Protein AF-A0A1B6M2Z0-F1 (afdb_monomer_lite)

Sequence (353 aa):
AAVCNAHARSDSVLMELCQDTSYSSNMIIATKSIKILSQVLCYCFREELAGPGLDERLDAVESLFLLLAATCTHTDTMRSILRCIVNLCNVQKTLCPRFVQLIATCLVEDMADWCSALLCEALGAIGGMQQHATQAFLPHLLKKLGQLSSIASGPEDTKVMLCTLVFQCVSAAQWKSINAQSTIEEAVRTTNLWANYRIARSAARYGHLSVCAGIVGQLHEHVSSEHLHFWLLTLEELSVGEACLRGEGGLIARLGAATSHHYKALAAIKAASTPAQSLVFQAEYMRLRCEMLQCLAQLVATCKSFCTAPPPAIAATIVQTTRDDLQKFGNITNRLRKCIKEFQTCGELYWKL

Organism: NCBI:txid36148

Secondary structure (DSSP, 8-state):
-HHHHHT-STTSHHHHHHHHHHT-SSHHHHHHHHHHHHHHHHHHHHTT---TTHHHHHHHHHHHHHHHHHH---HHHHHHHHHHHHHHHHH-GGGHHHHHHHHHHHHHTTTTGGGHHHHHHHHHHHHHH-HHHHHTTHHHHHHHHHHHHTSTT--HHHHHHHHHHHHHHS-TTTHHHHTHHHHHHHHHHTS-HHHHHHHHHHHHHTT-HHHHHHHHHHHHTT-S-HHHHHHHHHHHHHHHHHHHTTSSS-HHHHHHHHHHHHHHHHHHHHHH--SSS--HHHHHHHHHHHHHHHHHHHHHHHHHHHHHSPPPTTHHHHHHHHT-GGGGGTHHHHHHHHHHHHHHHHHHHHHH-

Radius of gyration: 27.55 Å; chains: 1; bounding box: 74×45×78 Å

Structure (mmCIF, N/CA/C/O backbone):
data_AF-A0A1B6M2Z0-F1
#
_entry.id   AF-A0A1B6M2Z0-F1
#
loop_
_atom_site.group_PDB
_atom_site.id
_atom_site.type_symbol
_atom_site.label_atom_id
_atom_site.label_alt_id
_atom_site.label_comp_id
_atom_site.label_asym_id
_atom_site.label_entity_id
_atom_site.label_seq_id
_atom_site.pdbx_PDB_ins_code
_atom_site.Cartn_x
_atom_site.Cartn_y
_atom_site.Cartn_z
_atom_site.occupancy
_atom_site.B_iso_or_equiv
_atom_site.auth_seq_id
_atom_site.auth_comp_id
_atom_site.auth_asym_id
_atom_site.auth_atom_id
_atom_site.pdbx_PDB_model_num
ATOM 1 N N . ALA A 1 1 ? -7.753 -1.860 -32.047 1.00 60.88 1 ALA A N 1
ATOM 2 C CA . ALA A 1 1 ? -8.399 -3.089 -32.545 1.00 60.88 1 ALA A CA 1
ATOM 3 C C . ALA A 1 1 ? -8.195 -3.241 -34.051 1.00 60.88 1 ALA A C 1
ATOM 5 O O . ALA A 1 1 ? -7.349 -4.035 -34.420 1.00 60.88 1 ALA A O 1
ATOM 6 N N . ALA A 1 2 ? -8.829 -2.430 -34.914 1.00 66.12 2 ALA A N 1
ATOM 7 C CA . ALA A 1 2 ? -8.742 -2.586 -36.379 1.00 66.12 2 ALA A CA 1
ATOM 8 C C . ALA A 1 2 ? -7.305 -2.617 -36.951 1.00 66.12 2 ALA A C 1
ATOM 10 O O . ALA A 1 2 ? -6.975 -3.513 -37.720 1.00 66.12 2 ALA A O 1
ATOM 11 N N . VAL A 1 3 ? -6.431 -1.698 -36.520 1.00 70.94 3 VAL A N 1
ATOM 12 C CA . VAL A 1 3 ? -5.019 -1.656 -36.959 1.00 70.94 3 VAL A CA 1
ATOM 13 C C . VAL A 1 3 ? -4.229 -2.874 -36.461 1.00 70.94 3 VAL A C 1
ATOM 15 O O . VAL A 1 3 ? -3.491 -3.482 -37.222 1.00 70.94 3 VAL A O 1
ATOM 18 N N . CYS A 1 4 ? -4.410 -3.283 -35.202 1.00 72.69 4 CYS A N 1
ATOM 19 C CA . CYS A 1 4 ? -3.736 -4.468 -34.659 1.00 72.69 4 CYS A CA 1
ATOM 20 C C . CYS A 1 4 ? -4.219 -5.760 -35.331 1.00 72.69 4 CYS A C 1
ATOM 22 O O . CYS A 1 4 ? -3.413 -6.651 -35.559 1.00 72.69 4 CYS A O 1
ATOM 24 N N . ASN A 1 5 ? -5.504 -5.837 -35.695 1.00 71.56 5 ASN A N 1
ATOM 25 C CA . ASN A 1 5 ? -6.074 -6.974 -36.412 1.00 71.56 5 ASN A CA 1
ATOM 26 C C . ASN A 1 5 ? -5.449 -7.143 -37.804 1.00 71.56 5 ASN A C 1
ATOM 28 O O . ASN A 1 5 ? -5.063 -8.243 -38.183 1.00 71.56 5 ASN A O 1
ATOM 32 N N . ALA A 1 6 ? -5.283 -6.036 -38.536 1.00 70.00 6 ALA A N 1
ATOM 33 C CA . ALA A 1 6 ? -4.661 -6.035 -39.861 1.00 70.00 6 ALA A CA 1
ATOM 34 C C . ALA A 1 6 ? -3.192 -6.497 -39.844 1.00 70.00 6 ALA A C 1
ATOM 36 O O . ALA A 1 6 ? -2.691 -6.991 -40.851 1.00 70.00 6 ALA A O 1
ATOM 37 N N . HIS A 1 7 ? -2.515 -6.364 -38.700 1.00 75.12 7 HIS A N 1
ATOM 38 C CA . HIS A 1 7 ? -1.093 -6.671 -38.536 1.00 75.12 7 HIS A CA 1
ATOM 39 C C . HIS A 1 7 ? -0.827 -7.809 -37.537 1.00 75.12 7 HIS A C 1
ATOM 41 O O . HIS A 1 7 ? 0.305 -7.992 -37.101 1.00 75.12 7 HIS A O 1
ATOM 47 N N . ALA A 1 8 ? -1.847 -8.586 -37.155 1.00 68.06 8 ALA A N 1
ATOM 48 C CA . ALA A 1 8 ? -1.678 -9.708 -36.227 1.00 68.06 8 ALA A CA 1
ATOM 49 C C . ALA A 1 8 ? -0.820 -10.834 -36.839 1.00 68.06 8 ALA A C 1
ATOM 51 O O . ALA A 1 8 ? -0.028 -11.483 -36.143 1.00 68.06 8 ALA A O 1
ATOM 52 N N . ARG A 1 9 ? -0.949 -11.028 -38.158 1.00 67.31 9 ARG A N 1
ATOM 53 C CA . ARG A 1 9 ? -0.215 -12.02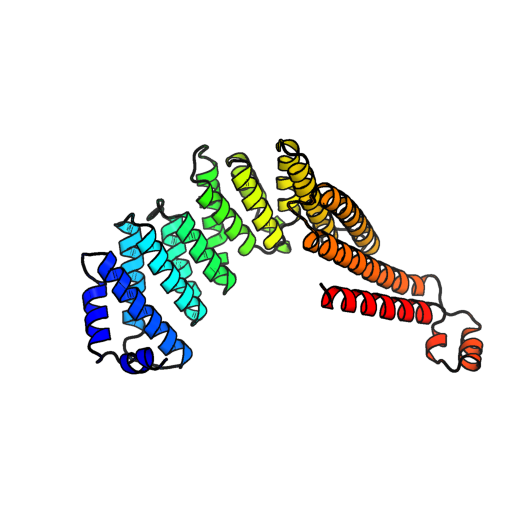8 -38.940 1.00 67.31 9 ARG A CA 1
ATOM 54 C C . ARG A 1 9 ? 1.238 -11.596 -39.184 1.00 67.31 9 ARG A C 1
ATOM 56 O O . ARG A 1 9 ? 1.536 -10.408 -39.294 1.00 67.31 9 ARG A O 1
ATOM 63 N N . SER A 1 10 ? 2.154 -12.563 -39.225 1.00 62.38 10 SER A N 1
ATOM 64 C CA . SER A 1 10 ? 3.597 -12.346 -39.432 1.00 62.38 10 SER A CA 1
ATOM 65 C C . SER A 1 10 ? 3.967 -11.879 -40.840 1.00 62.38 10 SER A C 1
ATOM 67 O O . SER A 1 10 ? 4.995 -11.241 -40.996 1.00 62.38 10 SER A O 1
ATOM 69 N N . ASP A 1 11 ? 3.111 -12.123 -41.831 1.00 67.56 11 ASP A N 1
ATOM 70 C CA . ASP A 1 11 ? 3.275 -11.739 -43.243 1.00 67.56 11 ASP A CA 1
ATOM 71 C C . ASP A 1 11 ? 2.949 -10.260 -43.531 1.00 67.56 11 ASP A C 1
ATOM 73 O O . ASP A 1 11 ? 2.996 -9.803 -44.672 1.00 67.56 11 ASP A O 1
ATOM 77 N N . SER A 1 12 ? 2.602 -9.486 -42.503 1.00 82.06 12 SER A N 1
ATOM 78 C CA . SER A 1 12 ? 2.374 -8.053 -42.639 1.00 82.06 12 SER A CA 1
ATOM 79 C C . SER A 1 12 ? 3.700 -7.298 -42.774 1.00 82.06 12 SER A C 1
ATOM 81 O O . SER A 1 12 ? 4.544 -7.384 -41.885 1.00 82.06 12 SER A O 1
ATOM 83 N N . VAL A 1 13 ? 3.803 -6.418 -43.777 1.00 83.69 13 VAL A N 1
ATOM 84 C CA . VAL A 1 13 ? 4.957 -5.520 -44.015 1.00 83.69 13 VAL A CA 1
ATOM 85 C C . VAL A 1 13 ? 5.380 -4.751 -42.756 1.00 83.69 13 VAL A C 1
ATOM 87 O O . VAL A 1 13 ? 6.564 -4.566 -42.494 1.00 83.69 13 VAL A O 1
ATOM 90 N N . LEU A 1 14 ? 4.417 -4.314 -41.934 1.00 84.56 14 LEU A N 1
ATOM 91 C CA . LEU A 1 14 ? 4.721 -3.634 -40.670 1.00 84.56 14 LEU A CA 1
ATOM 92 C C . LEU A 1 14 ? 5.425 -4.557 -39.664 1.00 84.56 14 LEU A C 1
ATOM 94 O O . LEU A 1 14 ? 6.285 -4.097 -38.917 1.00 84.56 14 LEU A O 1
ATOM 98 N N . MET A 1 15 ? 5.040 -5.833 -39.618 1.00 84.50 15 MET A N 1
ATOM 99 C CA . MET A 1 15 ? 5.594 -6.801 -38.673 1.00 84.50 15 MET A CA 1
ATOM 100 C C . MET A 1 15 ? 6.986 -7.240 -39.102 1.00 84.50 15 MET A C 1
ATOM 102 O O . MET A 1 15 ? 7.865 -7.257 -38.250 1.00 84.50 15 MET A O 1
ATOM 106 N N . GLU A 1 16 ? 7.193 -7.473 -40.399 1.00 85.31 16 GLU A N 1
ATOM 107 C CA . GLU A 1 16 ? 8.511 -7.728 -40.993 1.00 85.31 16 GLU A CA 1
ATOM 108 C C . GLU A 1 16 ? 9.469 -6.562 -40.702 1.00 85.31 16 GLU A C 1
ATOM 110 O O . GLU A 1 16 ? 10.499 -6.748 -40.057 1.00 85.31 16 GLU A O 1
ATOM 115 N N . LEU A 1 17 ? 9.052 -5.323 -41.001 1.00 87.75 17 LEU A N 1
ATOM 116 C CA . LEU A 1 17 ? 9.837 -4.129 -40.676 1.00 87.75 17 LEU A CA 1
ATOM 117 C C . LEU A 1 17 ? 10.165 -4.044 -39.179 1.00 87.75 17 LEU A C 1
ATOM 119 O O . LEU A 1 17 ? 11.287 -3.701 -38.808 1.00 87.75 17 LEU A O 1
ATOM 123 N N . CYS A 1 18 ? 9.195 -4.309 -38.299 1.00 89.12 18 CYS A N 1
ATOM 124 C CA . CYS A 1 18 ? 9.419 -4.234 -36.856 1.00 89.12 18 CYS A CA 1
ATOM 125 C C . CYS A 1 18 ? 10.328 -5.357 -36.341 1.00 89.12 18 CYS A C 1
ATOM 127 O O . CYS A 1 18 ? 11.086 -5.114 -35.405 1.00 89.12 18 CYS A O 1
ATOM 129 N N . GLN A 1 19 ? 10.268 -6.554 -36.926 1.00 86.94 19 GLN A N 1
ATOM 130 C CA . GLN A 1 19 ? 11.159 -7.667 -36.600 1.00 86.94 19 GLN A CA 1
ATOM 131 C C . GLN A 1 19 ? 12.592 -7.330 -37.015 1.00 86.94 19 GLN A C 1
ATOM 133 O O . GLN A 1 19 ? 13.473 -7.336 -36.158 1.00 86.94 19 GLN A O 1
ATOM 138 N N . ASP A 1 20 ? 12.809 -6.879 -38.249 1.00 87.50 20 ASP A N 1
ATOM 139 C CA . ASP A 1 20 ? 14.137 -6.493 -38.745 1.00 87.50 20 ASP A CA 1
ATOM 140 C C . ASP A 1 20 ? 14.747 -5.358 -37.917 1.00 87.50 20 ASP A C 1
ATOM 142 O O . ASP A 1 20 ? 15.908 -5.385 -37.506 1.00 87.50 20 ASP A O 1
ATOM 146 N N . THR A 1 21 ? 13.935 -4.344 -37.617 1.00 90.56 21 THR A N 1
ATOM 147 C CA . THR A 1 21 ? 14.403 -3.162 -36.887 1.00 90.56 21 THR A CA 1
ATOM 148 C C . THR A 1 21 ? 14.464 -3.353 -35.374 1.00 90.56 21 THR A C 1
ATOM 150 O O . THR A 1 21 ? 15.080 -2.524 -34.701 1.00 90.56 21 THR A O 1
ATOM 153 N N . SER A 1 22 ? 13.898 -4.428 -34.810 1.00 87.81 22 SER A N 1
ATOM 154 C CA . SER A 1 22 ? 14.024 -4.729 -33.372 1.00 87.81 22 SER A CA 1
ATOM 155 C C . SER A 1 22 ? 15.462 -5.046 -32.942 1.00 87.81 22 SER A C 1
ATOM 157 O O . SER A 1 22 ? 15.799 -4.839 -31.778 1.00 87.81 22 SER A O 1
ATOM 159 N N . TYR A 1 23 ? 16.323 -5.431 -33.889 1.00 87.12 23 TYR A N 1
ATOM 160 C CA . TYR A 1 23 ? 17.754 -5.681 -33.680 1.00 87.12 23 TYR A CA 1
ATOM 161 C C . TYR A 1 23 ? 18.646 -4.557 -34.235 1.00 87.12 23 TYR A C 1
ATOM 163 O O . TYR A 1 23 ? 19.854 -4.724 -34.398 1.00 87.12 23 TYR A O 1
ATOM 171 N N . SER A 1 24 ? 18.062 -3.394 -34.541 1.00 88.44 24 SER A N 1
ATOM 172 C CA . SER A 1 24 ? 18.796 -2.219 -35.016 1.00 88.44 24 SER A CA 1
ATOM 173 C C . SER A 1 24 ? 19.860 -1.772 -34.007 1.00 88.44 24 SER A C 1
ATOM 175 O O . SER A 1 24 ? 19.595 -1.662 -32.811 1.00 88.44 24 SER A O 1
ATOM 177 N N . SER A 1 25 ? 21.036 -1.379 -34.507 1.00 86.56 25 SER A N 1
ATOM 178 C CA . SER A 1 25 ? 22.105 -0.768 -33.700 1.00 86.56 25 SER A CA 1
ATOM 179 C C . SER A 1 25 ? 21.671 0.539 -33.024 1.00 86.56 25 SER A C 1
ATOM 181 O O . SER A 1 25 ? 22.190 0.912 -31.973 1.00 86.56 25 SER A O 1
ATOM 183 N N . ASN A 1 26 ? 20.688 1.239 -33.598 1.00 89.44 26 ASN A N 1
ATOM 184 C CA . ASN A 1 26 ? 20.053 2.378 -32.953 1.00 89.44 26 ASN A CA 1
ATOM 185 C C . ASN A 1 26 ? 18.971 1.908 -31.968 1.00 89.44 26 ASN A C 1
ATOM 187 O O . ASN A 1 26 ? 17.865 1.535 -32.375 1.00 89.44 26 ASN A O 1
ATOM 191 N N . MET A 1 27 ? 19.275 2.021 -30.672 1.00 89.38 27 MET A N 1
ATOM 192 C CA . MET A 1 27 ? 18.406 1.598 -29.566 1.00 89.38 27 MET A CA 1
ATOM 193 C C . MET A 1 27 ? 17.048 2.305 -29.541 1.00 89.38 27 MET A C 1
ATOM 195 O O . MET A 1 27 ? 16.058 1.729 -29.089 1.00 89.38 27 MET A O 1
ATOM 199 N N . ILE A 1 28 ? 16.959 3.542 -30.039 1.00 90.50 28 ILE A N 1
ATOM 200 C CA . ILE A 1 28 ? 15.689 4.279 -30.108 1.00 90.50 28 ILE A CA 1
ATOM 201 C C . ILE A 1 28 ? 14.776 3.648 -31.164 1.00 90.50 28 ILE A C 1
ATOM 203 O O . ILE A 1 28 ? 13.574 3.513 -30.930 1.00 90.50 28 ILE A O 1
ATOM 207 N N . ILE A 1 29 ? 15.338 3.255 -32.311 1.00 91.81 29 ILE A N 1
ATOM 208 C CA . ILE A 1 29 ? 14.594 2.580 -33.382 1.00 91.81 29 ILE A CA 1
ATOM 209 C C . ILE A 1 29 ? 14.123 1.215 -32.882 1.00 91.81 29 ILE A C 1
ATOM 211 O O . ILE A 1 29 ? 12.920 0.968 -32.887 1.00 91.81 29 ILE A O 1
ATOM 215 N N . ALA A 1 30 ? 15.033 0.407 -32.329 1.00 92.88 30 ALA A N 1
ATOM 216 C CA . ALA A 1 30 ? 14.701 -0.896 -31.755 1.00 92.88 30 ALA A CA 1
ATOM 217 C C . ALA A 1 30 ? 13.594 -0.795 -30.688 1.00 92.88 30 ALA A C 1
ATOM 219 O O . ALA A 1 30 ? 12.617 -1.543 -30.715 1.00 92.88 30 ALA A O 1
ATOM 220 N N . THR A 1 31 ? 13.672 0.210 -29.806 1.00 93.25 31 THR A N 1
ATOM 221 C CA . THR A 1 31 ? 12.651 0.458 -28.774 1.00 93.25 31 THR A CA 1
ATOM 222 C C . THR A 1 31 ? 11.283 0.789 -29.370 1.00 93.25 31 THR A C 1
ATOM 224 O O . THR A 1 31 ? 10.258 0.319 -28.872 1.00 93.25 31 THR A O 1
ATOM 227 N N . LYS A 1 32 ? 11.232 1.601 -30.434 1.00 93.75 32 LYS A N 1
ATOM 228 C CA . LYS A 1 32 ? 9.974 1.926 -31.122 1.00 93.75 32 LYS A CA 1
ATOM 229 C C . LYS A 1 32 ? 9.377 0.693 -31.801 1.00 93.75 32 LYS A C 1
ATOM 231 O O . LYS A 1 32 ? 8.168 0.493 -31.692 1.00 93.75 32 LYS A O 1
ATOM 236 N N . SER A 1 33 ? 10.206 -0.141 -32.420 1.00 93.31 33 SER A N 1
ATOM 237 C CA . SER A 1 33 ? 9.773 -1.386 -33.060 1.00 93.31 33 SER A CA 1
ATOM 238 C C . SER A 1 33 ? 9.211 -2.373 -32.039 1.00 93.31 33 SER A C 1
ATOM 240 O O . SER A 1 33 ? 8.077 -2.827 -32.189 1.00 93.31 33 SER A O 1
ATOM 242 N N . ILE A 1 34 ? 9.909 -2.599 -30.920 1.00 94.19 34 ILE A N 1
ATOM 243 C CA . ILE A 1 34 ? 9.410 -3.436 -29.817 1.00 94.19 34 ILE A CA 1
ATOM 244 C C . ILE A 1 34 ? 8.128 -2.868 -29.195 1.00 94.19 34 ILE A C 1
ATOM 246 O O . ILE A 1 34 ? 7.216 -3.615 -28.832 1.00 94.19 34 ILE A O 1
ATOM 250 N N . LYS A 1 35 ? 7.988 -1.541 -29.114 1.00 94.50 35 LYS A N 1
ATOM 251 C CA . LYS A 1 35 ? 6.737 -0.927 -28.657 1.00 94.50 35 LYS A CA 1
ATOM 252 C C . LYS A 1 35 ? 5.566 -1.282 -29.576 1.00 94.50 35 LYS A C 1
ATOM 254 O O . LYS A 1 35 ? 4.493 -1.582 -29.069 1.00 94.50 35 LYS A O 1
ATOM 259 N N . ILE A 1 36 ? 5.748 -1.283 -30.895 1.00 92.31 36 ILE A N 1
ATOM 260 C CA . ILE A 1 36 ? 4.693 -1.689 -31.838 1.00 92.31 36 ILE A CA 1
ATOM 261 C C . ILE A 1 36 ? 4.410 -3.191 -31.702 1.00 92.31 36 ILE A C 1
ATOM 263 O O . ILE A 1 36 ? 3.252 -3.572 -31.518 1.00 92.31 36 ILE A O 1
ATOM 267 N N . LEU A 1 37 ? 5.455 -4.027 -31.692 1.00 91.06 37 LEU A N 1
ATOM 268 C CA . LEU A 1 37 ? 5.334 -5.483 -31.543 1.00 91.06 37 LEU A CA 1
ATOM 269 C C . LEU A 1 37 ? 4.585 -5.865 -30.262 1.00 91.06 37 LEU A C 1
ATOM 271 O O . LEU A 1 37 ? 3.649 -6.658 -30.312 1.00 91.06 37 LEU A O 1
ATOM 275 N N . SER A 1 38 ? 4.924 -5.252 -29.126 1.00 92.69 38 SER A N 1
ATOM 276 C CA . SER A 1 38 ? 4.256 -5.516 -27.845 1.00 92.69 38 SER A CA 1
ATOM 277 C C . SER A 1 38 ? 2.778 -5.116 -27.839 1.00 92.69 38 SER A C 1
ATOM 279 O O . SER A 1 38 ? 1.974 -5.802 -27.212 1.00 92.69 38 SER A O 1
ATOM 281 N N . GLN A 1 39 ? 2.381 -4.055 -28.554 1.00 92.38 39 GLN A N 1
ATOM 282 C CA . GLN A 1 39 ? 0.965 -3.687 -28.688 1.00 92.38 39 GLN A CA 1
ATOM 283 C C . GLN A 1 39 ? 0.192 -4.697 -29.538 1.00 92.38 39 GLN A C 1
ATOM 285 O O . GLN A 1 39 ? -0.937 -5.045 -29.192 1.00 92.38 39 GLN A O 1
ATOM 290 N N . VAL A 1 40 ? 0.799 -5.194 -30.619 1.00 89.25 40 VAL A N 1
ATOM 291 C CA . VAL A 1 40 ? 0.210 -6.266 -31.433 1.00 89.25 40 VAL A CA 1
ATOM 292 C C . VAL A 1 40 ? 0.103 -7.553 -30.615 1.00 89.25 40 VAL A C 1
ATOM 294 O O . VAL A 1 40 ? -0.967 -8.147 -30.582 1.00 89.25 40 VAL A O 1
ATOM 297 N N . LEU A 1 41 ? 1.147 -7.930 -29.868 1.00 90.00 41 LEU A N 1
ATOM 298 C CA . LEU A 1 41 ? 1.111 -9.067 -28.941 1.00 90.00 41 LEU A CA 1
ATOM 299 C C . LEU A 1 41 ? -0.005 -8.928 -27.898 1.00 90.00 41 LEU A C 1
ATOM 301 O O . LEU A 1 41 ? -0.786 -9.855 -27.709 1.00 90.00 41 LEU A O 1
ATOM 305 N N . CYS A 1 42 ? -0.133 -7.758 -27.262 1.00 91.62 42 CYS A N 1
ATOM 306 C CA . CYS A 1 42 ? -1.219 -7.484 -26.318 1.00 91.62 42 CYS A CA 1
ATOM 307 C C . CYS A 1 42 ? -2.599 -7.657 -26.963 1.00 91.62 42 CYS A C 1
ATOM 309 O O . CYS A 1 42 ? -3.517 -8.144 -26.312 1.00 91.62 42 CYS A O 1
ATOM 311 N N . TYR A 1 43 ? -2.769 -7.245 -28.221 1.00 89.94 43 TYR A N 1
ATOM 312 C CA . TYR A 1 43 ? -4.014 -7.466 -28.951 1.00 89.94 43 TYR A CA 1
ATOM 313 C C . TYR A 1 43 ? -4.248 -8.958 -29.217 1.00 89.94 43 TYR A C 1
ATOM 315 O O . TYR A 1 43 ? -5.318 -9.459 -28.887 1.00 89.94 43 TYR A O 1
ATOM 323 N N . CYS A 1 44 ? -3.243 -9.679 -29.722 1.00 87.94 44 CYS A N 1
ATOM 324 C CA . CYS A 1 44 ? -3.355 -11.113 -29.986 1.00 87.94 44 CYS A CA 1
ATOM 325 C C . CYS A 1 44 ? -3.724 -11.909 -28.729 1.00 87.94 44 CYS A C 1
ATOM 327 O O . CYS A 1 44 ? -4.577 -12.783 -28.808 1.00 87.94 44 CYS A O 1
ATOM 329 N N . PHE A 1 45 ? -3.149 -11.579 -27.568 1.00 90.06 45 PHE A N 1
ATOM 330 C CA . PHE A 1 45 ? -3.507 -12.238 -26.311 1.00 90.06 45 PHE A CA 1
ATOM 331 C C . PHE A 1 45 ? -4.939 -11.934 -25.852 1.00 90.06 45 PHE A C 1
ATOM 333 O O . PHE A 1 45 ? -5.593 -12.824 -25.324 1.00 90.06 45 PHE A O 1
ATOM 340 N N . ARG A 1 46 ? -5.444 -10.708 -26.052 1.00 90.25 46 ARG A N 1
ATOM 341 C CA . ARG A 1 46 ? -6.829 -10.348 -25.676 1.00 90.25 46 ARG A CA 1
ATOM 342 C C . ARG A 1 46 ? -7.875 -11.046 -26.530 1.00 90.25 46 ARG A C 1
ATOM 344 O O . ARG A 1 46 ? -8.935 -11.380 -26.023 1.00 90.25 46 ARG A O 1
ATOM 351 N N . GLU A 1 47 ? -7.572 -11.221 -27.809 1.00 87.88 47 GLU A N 1
ATOM 352 C CA . GLU A 1 47 ? -8.465 -11.848 -28.784 1.00 87.88 47 GLU A CA 1
ATOM 353 C C . GLU A 1 47 ? -8.208 -13.361 -28.925 1.00 87.88 47 GLU A C 1
ATOM 355 O O . GLU A 1 47 ? -8.732 -13.986 -29.842 1.00 87.88 47 GLU A O 1
ATOM 360 N N . GLU A 1 48 ? -7.368 -13.942 -28.056 1.00 83.69 48 GLU A N 1
ATOM 361 C CA . GLU A 1 48 ? -7.001 -15.369 -28.047 1.00 83.69 48 GLU A CA 1
ATOM 362 C C . GLU A 1 48 ? -6.495 -15.892 -29.408 1.00 83.69 48 GLU A C 1
ATOM 364 O O . GLU A 1 48 ? -6.679 -17.051 -29.784 1.00 83.69 48 GLU A O 1
ATOM 369 N N . LEU A 1 49 ? -5.810 -15.030 -30.162 1.00 81.94 49 LEU A N 1
ATOM 370 C CA . LEU A 1 49 ? -5.267 -15.363 -31.473 1.00 81.94 49 LEU A CA 1
ATOM 371 C C . LEU A 1 49 ? -3.971 -16.165 -31.307 1.00 81.94 49 LEU A C 1
ATOM 373 O O . LEU A 1 49 ? -2.897 -15.601 -31.082 1.00 81.94 49 LEU A O 1
ATOM 377 N N . ALA A 1 50 ? -4.062 -17.486 -31.459 1.00 66.56 50 ALA A N 1
ATOM 378 C CA . ALA A 1 50 ? -2.902 -18.364 -31.568 1.00 66.56 50 ALA A CA 1
ATOM 379 C C . ALA A 1 50 ? -2.228 -18.163 -32.937 1.00 66.56 50 ALA A C 1
ATOM 381 O O . ALA A 1 50 ? -2.634 -18.739 -33.945 1.00 66.56 50 ALA A O 1
ATOM 382 N N . GLY A 1 51 ? -1.219 -17.292 -32.983 1.00 65.06 51 GLY A N 1
ATOM 383 C CA . GLY A 1 51 ? -0.411 -17.053 -34.177 1.00 65.06 51 GLY A CA 1
ATOM 384 C C . GLY A 1 51 ? 0.966 -17.722 -34.083 1.00 65.06 51 GLY A C 1
ATOM 385 O O . GLY A 1 51 ? 1.567 -17.704 -33.008 1.00 65.06 51 GLY A O 1
ATOM 386 N N . PRO A 1 52 ? 1.516 -18.269 -35.182 1.00 64.06 52 PRO A N 1
ATOM 387 C CA . PRO A 1 52 ? 2.931 -18.634 -35.234 1.00 64.06 52 PRO A CA 1
ATOM 388 C C . PRO A 1 52 ? 3.811 -17.382 -35.034 1.00 64.06 52 PRO A C 1
ATOM 390 O O . PRO A 1 52 ? 3.478 -16.299 -35.520 1.00 64.06 52 PRO A O 1
ATOM 393 N N . GLY A 1 53 ? 4.919 -17.519 -34.295 1.00 73.62 53 GLY A N 1
ATOM 394 C CA . GLY A 1 53 ? 5.879 -16.431 -34.042 1.00 73.62 53 GLY A CA 1
ATOM 395 C C . GLY A 1 53 ? 5.562 -15.521 -32.844 1.00 73.62 53 GLY A C 1
ATOM 396 O O . GLY A 1 53 ? 6.200 -14.481 -32.685 1.00 73.62 53 GLY A O 1
ATOM 397 N N . LEU A 1 54 ? 4.588 -15.868 -31.990 1.00 81.44 54 LEU A N 1
ATOM 398 C CA . LEU A 1 54 ? 4.365 -15.146 -30.725 1.00 81.44 54 LEU A CA 1
ATOM 399 C C . LEU A 1 54 ? 5.588 -15.233 -29.800 1.00 81.44 54 LEU A C 1
ATOM 401 O O . LEU A 1 54 ? 5.991 -14.209 -29.249 1.00 81.44 54 LEU A O 1
ATOM 405 N N . ASP A 1 55 ? 6.196 -16.416 -29.687 1.00 84.94 55 ASP A N 1
ATOM 406 C CA . ASP A 1 55 ? 7.384 -16.633 -28.855 1.00 84.94 55 ASP A CA 1
ATOM 407 C C . ASP A 1 55 ? 8.595 -15.855 -29.379 1.00 84.94 55 ASP A C 1
ATOM 409 O O . ASP A 1 55 ? 9.205 -15.120 -28.616 1.00 84.94 55 ASP A O 1
ATOM 413 N N . GLU A 1 56 ? 8.858 -15.871 -30.689 1.00 86.38 56 GLU A N 1
ATOM 414 C CA . GLU A 1 56 ? 9.951 -15.091 -31.299 1.00 86.38 56 GLU A CA 1
ATOM 415 C C . GLU A 1 56 ? 9.827 -13.585 -31.006 1.00 86.38 56 GLU A C 1
ATOM 417 O O . GLU A 1 56 ? 10.806 -12.892 -30.727 1.00 86.38 56 GLU A O 1
ATOM 422 N N . ARG A 1 57 ? 8.599 -13.054 -31.034 1.00 87.56 57 ARG A N 1
ATOM 423 C CA . ARG A 1 57 ? 8.335 -11.644 -30.710 1.00 87.56 57 ARG A CA 1
ATOM 424 C C . ARG A 1 57 ? 8.523 -11.356 -29.220 1.00 87.56 57 ARG A C 1
ATOM 426 O O . ARG A 1 57 ? 8.929 -10.246 -28.879 1.00 87.56 57 ARG A O 1
ATOM 433 N N . LEU A 1 58 ? 8.214 -12.310 -28.340 1.00 91.31 58 LEU A N 1
ATOM 434 C CA . LEU A 1 58 ? 8.517 -12.201 -26.911 1.00 91.31 58 LEU A CA 1
ATOM 435 C C . LEU A 1 58 ? 10.031 -12.242 -26.676 1.00 91.31 58 LEU A C 1
ATOM 437 O O . LEU A 1 58 ? 10.548 -11.395 -25.950 1.00 91.31 58 LEU A O 1
ATOM 441 N N . ASP A 1 59 ? 10.745 -13.139 -27.352 1.00 91.81 59 ASP A N 1
ATOM 442 C CA . ASP A 1 59 ? 12.203 -13.256 -27.281 1.00 91.81 59 ASP A CA 1
ATOM 443 C C . ASP A 1 59 ? 12.888 -11.966 -27.756 1.00 91.81 59 ASP A C 1
ATOM 445 O O . ASP A 1 59 ? 13.880 -11.531 -27.167 1.00 91.81 59 ASP A O 1
ATOM 449 N N . ALA A 1 60 ? 12.333 -11.286 -28.765 1.00 92.19 60 ALA A N 1
ATOM 450 C CA . ALA A 1 60 ? 12.810 -9.976 -29.206 1.00 92.19 60 ALA A CA 1
ATOM 451 C C . ALA A 1 60 ? 12.656 -8.893 -28.116 1.00 92.19 60 ALA A C 1
ATOM 453 O O . ALA A 1 60 ? 13.554 -8.066 -27.932 1.00 92.19 60 ALA A O 1
ATOM 454 N N . VAL A 1 61 ? 11.551 -8.905 -27.354 1.00 94.50 61 VAL A N 1
ATOM 455 C CA . VAL A 1 61 ? 11.344 -7.989 -26.212 1.00 94.50 61 VAL A CA 1
ATOM 456 C C . VAL A 1 61 ? 12.396 -8.241 -25.130 1.00 94.50 61 VAL A C 1
ATOM 458 O O . VAL A 1 61 ? 12.986 -7.287 -24.618 1.00 94.50 61 VAL A O 1
ATOM 461 N N . GLU A 1 62 ? 12.649 -9.507 -24.795 1.00 94.62 62 GLU A N 1
ATOM 462 C CA . GLU A 1 62 ? 13.647 -9.895 -23.790 1.00 94.62 62 GLU A CA 1
ATOM 463 C C . GLU A 1 62 ? 15.067 -9.550 -24.217 1.00 94.62 62 GLU A C 1
ATOM 465 O O . GLU A 1 62 ? 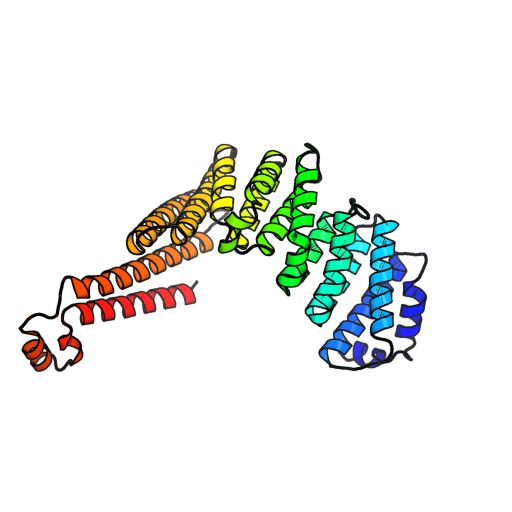15.825 -8.971 -23.439 1.00 94.62 62 GLU A O 1
ATOM 470 N N . SER A 1 63 ? 15.404 -9.848 -25.470 1.00 93.31 63 SER A N 1
ATOM 471 C CA . SER A 1 63 ? 16.714 -9.561 -26.049 1.00 93.31 63 SER A CA 1
ATOM 472 C C . SER A 1 63 ? 17.014 -8.068 -26.001 1.00 93.31 63 SER A C 1
ATOM 474 O O . SER A 1 63 ? 18.092 -7.671 -25.557 1.00 93.31 63 SER A O 1
ATOM 476 N N . LEU A 1 64 ? 16.051 -7.220 -26.388 1.00 93.19 64 LEU A N 1
ATOM 477 C CA . LEU A 1 64 ? 16.237 -5.775 -26.302 1.00 93.19 64 LEU A CA 1
ATOM 478 C C . LEU A 1 64 ? 16.332 -5.299 -24.848 1.00 93.19 64 LEU A C 1
ATOM 480 O O . LEU A 1 64 ? 17.155 -4.436 -24.555 1.00 93.19 64 LEU A O 1
ATOM 484 N N . PHE A 1 65 ? 15.523 -5.842 -23.932 1.00 95.00 65 PHE A N 1
ATOM 485 C CA . PHE A 1 65 ? 15.625 -5.505 -22.510 1.00 95.00 65 PHE A CA 1
ATOM 486 C C . PHE A 1 65 ? 17.026 -5.805 -21.958 1.00 95.00 65 PHE A C 1
ATOM 488 O O . PHE A 1 65 ? 17.642 -4.920 -21.365 1.00 95.00 65 PHE A O 1
ATOM 495 N N . LEU A 1 66 ? 17.547 -7.011 -22.199 1.00 93.56 66 LEU A N 1
ATOM 496 C CA . LEU A 1 66 ? 18.884 -7.417 -21.763 1.00 93.56 66 LEU A CA 1
ATOM 497 C C . LEU A 1 66 ? 19.979 -6.559 -22.400 1.00 93.56 66 LEU A C 1
ATOM 499 O O . LEU A 1 66 ? 20.902 -6.121 -21.714 1.00 93.56 66 LEU A O 1
ATOM 503 N N . LEU A 1 67 ? 19.856 -6.265 -23.696 1.00 91.50 67 LEU A N 1
ATOM 504 C CA . LEU A 1 67 ? 20.800 -5.404 -24.398 1.00 91.50 67 LEU A CA 1
ATOM 505 C C . LEU A 1 67 ? 20.809 -3.990 -23.810 1.00 91.50 67 LEU A C 1
ATOM 507 O O . LEU A 1 67 ? 21.881 -3.439 -23.563 1.00 91.50 67 LEU A O 1
ATOM 511 N N . LEU A 1 68 ? 19.634 -3.410 -23.541 1.00 91.12 68 LEU A N 1
ATOM 512 C CA . LEU A 1 68 ? 19.519 -2.098 -22.904 1.00 91.12 68 LEU A CA 1
ATOM 513 C C . LEU A 1 68 ? 20.096 -2.106 -21.491 1.00 91.12 68 LEU A C 1
ATOM 515 O O . LEU A 1 68 ? 20.805 -1.168 -21.142 1.00 91.12 68 LEU A O 1
ATOM 519 N N . ALA A 1 69 ? 19.823 -3.150 -20.706 1.00 90.88 69 ALA A N 1
ATOM 520 C CA . ALA A 1 69 ? 20.369 -3.304 -19.364 1.00 90.88 69 ALA A CA 1
ATOM 521 C C . ALA A 1 69 ? 21.907 -3.294 -19.386 1.00 90.88 69 ALA A C 1
ATOM 523 O O . ALA A 1 69 ? 22.513 -2.586 -18.587 1.00 90.88 69 ALA A O 1
ATOM 524 N N . ALA A 1 70 ? 22.517 -4.000 -20.346 1.00 88.06 70 ALA A N 1
ATOM 525 C CA . ALA A 1 70 ? 23.966 -4.155 -20.444 1.00 88.06 70 ALA A CA 1
ATOM 526 C C . ALA A 1 70 ? 24.707 -2.981 -21.115 1.00 88.06 70 ALA A C 1
ATOM 528 O O . ALA A 1 70 ? 25.872 -2.744 -20.807 1.00 88.06 70 ALA A O 1
ATOM 529 N N . THR A 1 71 ? 24.089 -2.279 -22.073 1.00 83.38 71 THR A N 1
ATOM 530 C CA . THR A 1 71 ? 24.835 -1.391 -22.996 1.00 83.38 71 THR A CA 1
ATOM 531 C C . THR A 1 71 ? 24.405 0.069 -22.987 1.00 83.38 71 THR A C 1
ATOM 533 O O . THR A 1 71 ? 25.143 0.924 -23.476 1.00 83.38 71 THR A O 1
ATOM 536 N N . CYS A 1 72 ? 23.218 0.385 -22.474 1.00 71.31 72 CYS A N 1
ATOM 537 C CA . CYS A 1 72 ? 22.604 1.688 -22.680 1.00 71.31 72 CYS A CA 1
ATOM 538 C C . CYS A 1 72 ? 22.225 2.324 -21.347 1.00 71.31 72 CYS A C 1
ATOM 540 O O . CYS A 1 72 ? 21.688 1.651 -20.486 1.00 71.31 72 CYS A O 1
ATOM 542 N N . THR A 1 73 ? 22.440 3.630 -21.192 1.00 74.75 73 THR A N 1
ATOM 543 C CA . THR A 1 73 ? 22.048 4.393 -19.989 1.00 74.75 73 THR A CA 1
ATOM 544 C C . THR A 1 73 ? 20.890 5.360 -20.248 1.00 74.75 73 THR A C 1
ATOM 546 O O . THR A 1 73 ? 20.610 6.255 -19.450 1.00 74.75 73 THR A O 1
ATOM 549 N N . HIS A 1 74 ? 20.181 5.202 -21.371 1.00 83.19 74 HIS A N 1
ATOM 550 C CA . HIS A 1 74 ? 19.000 6.007 -21.669 1.00 83.19 74 HIS A CA 1
ATOM 551 C C . HIS A 1 74 ? 17.799 5.525 -20.841 1.00 83.19 74 HIS A C 1
ATOM 553 O O . HIS A 1 74 ? 17.176 4.498 -21.112 1.00 83.19 74 HIS A O 1
ATOM 559 N N . THR A 1 75 ? 17.438 6.301 -19.822 1.00 87.75 75 THR A N 1
ATOM 560 C CA . THR A 1 75 ? 16.329 5.992 -18.904 1.00 87.75 75 THR A CA 1
ATOM 561 C C . THR A 1 75 ? 14.973 5.939 -19.602 1.00 87.75 75 THR A C 1
ATOM 563 O O . THR A 1 75 ? 14.138 5.106 -19.248 1.00 87.75 75 THR A O 1
ATOM 566 N N . ASP A 1 76 ? 14.755 6.764 -20.627 1.00 90.69 76 ASP A N 1
ATOM 567 C CA . ASP A 1 76 ? 13.491 6.804 -21.367 1.00 90.69 76 ASP A CA 1
ATOM 568 C C . ASP A 1 76 ? 13.247 5.547 -22.210 1.00 90.69 76 ASP A C 1
ATOM 570 O O . ASP A 1 76 ? 12.119 5.043 -22.256 1.00 90.69 76 ASP A O 1
ATOM 574 N N . THR A 1 77 ? 14.289 5.002 -22.852 1.00 92.31 77 THR A N 1
ATOM 575 C CA . THR A 1 77 ? 14.169 3.765 -23.639 1.00 92.31 77 THR A CA 1
ATOM 576 C C . THR A 1 77 ? 13.922 2.574 -22.720 1.00 92.31 77 THR A C 1
ATOM 578 O O . THR A 1 77 ? 12.967 1.829 -22.943 1.00 92.31 77 THR A O 1
ATOM 581 N N . MET A 1 78 ? 14.678 2.464 -21.621 1.00 94.56 78 MET A N 1
ATOM 582 C CA . MET A 1 78 ? 14.466 1.437 -20.595 1.00 94.56 78 MET A CA 1
ATOM 583 C C . MET A 1 78 ? 13.052 1.503 -20.008 1.00 94.56 78 MET A C 1
ATOM 585 O O . MET A 1 78 ? 12.334 0.505 -19.979 1.00 94.56 78 MET A O 1
ATOM 589 N N . ARG A 1 79 ? 12.585 2.698 -19.625 1.00 95.56 79 ARG A N 1
ATOM 590 C CA . ARG A 1 79 ? 11.216 2.905 -19.132 1.00 95.56 79 ARG A CA 1
ATOM 591 C C . ARG A 1 79 ? 10.167 2.487 -20.162 1.00 95.56 79 ARG A C 1
ATOM 593 O O . ARG A 1 79 ? 9.142 1.915 -19.790 1.00 95.56 79 ARG A O 1
ATOM 600 N N . SER A 1 80 ? 10.391 2.776 -21.444 1.00 95.06 80 SER A N 1
ATOM 601 C CA . SER A 1 80 ? 9.481 2.366 -22.516 1.00 95.06 80 SER A CA 1
ATOM 602 C C . SER A 1 80 ? 9.390 0.842 -22.625 1.00 95.06 80 SER A C 1
ATOM 604 O O . SER A 1 80 ? 8.280 0.316 -22.703 1.00 95.06 80 SER A O 1
ATOM 606 N N . ILE A 1 81 ? 10.520 0.131 -22.580 1.00 96.12 81 ILE A N 1
ATOM 607 C CA . ILE A 1 81 ? 10.547 -1.338 -22.653 1.00 96.12 81 ILE A CA 1
ATOM 608 C C . ILE A 1 81 ? 9.931 -1.982 -21.415 1.00 96.12 81 ILE A C 1
ATOM 610 O O . ILE A 1 81 ? 9.057 -2.836 -21.553 1.00 96.12 81 ILE A O 1
ATOM 614 N N . LEU A 1 82 ? 10.270 -1.511 -20.215 1.00 97.12 82 LEU A N 1
ATOM 615 C CA . LEU A 1 82 ? 9.661 -2.002 -18.976 1.00 97.12 82 LEU A CA 1
ATOM 616 C C . LEU A 1 82 ? 8.136 -1.825 -18.975 1.00 97.12 82 LEU A C 1
ATOM 618 O O . LEU A 1 82 ? 7.410 -2.730 -18.574 1.00 97.12 82 LEU A O 1
ATOM 622 N N . ARG A 1 83 ? 7.615 -0.705 -19.497 1.00 97.31 83 ARG A N 1
ATOM 623 C CA . ARG A 1 83 ? 6.162 -0.520 -19.678 1.00 97.31 83 ARG A CA 1
ATOM 624 C C . ARG A 1 83 ? 5.559 -1.523 -20.659 1.00 97.31 83 ARG A C 1
ATOM 626 O O . ARG A 1 83 ? 4.437 -1.970 -20.437 1.00 97.31 83 ARG A O 1
ATOM 633 N N . CYS A 1 84 ? 6.268 -1.869 -21.732 1.00 97.00 84 CYS A N 1
ATOM 634 C CA . CYS A 1 84 ? 5.818 -2.900 -22.669 1.00 97.00 84 CYS A CA 1
ATOM 635 C C . CYS A 1 84 ? 5.727 -4.261 -21.968 1.00 97.00 84 CYS A C 1
ATOM 637 O O . CYS A 1 84 ? 4.689 -4.909 -22.058 1.00 97.00 84 CYS A O 1
ATOM 639 N N . ILE A 1 85 ? 6.753 -4.632 -21.196 1.00 97.50 85 ILE A N 1
ATOM 640 C CA . ILE A 1 85 ? 6.779 -5.864 -20.397 1.00 97.50 85 ILE A CA 1
ATOM 641 C C . ILE A 1 85 ? 5.615 -5.901 -19.395 1.00 97.50 85 ILE A C 1
ATOM 643 O O . ILE A 1 85 ? 4.846 -6.858 -19.374 1.00 97.50 85 ILE A O 1
ATOM 647 N N . VAL A 1 86 ? 5.423 -4.836 -18.610 1.00 97.56 86 VAL A N 1
ATOM 648 C CA . VAL A 1 86 ? 4.324 -4.745 -17.632 1.00 97.56 86 VAL A CA 1
ATOM 649 C C . VAL A 1 86 ? 2.957 -4.877 -18.313 1.00 97.56 86 VAL A C 1
ATOM 651 O O . VAL A 1 86 ? 2.082 -5.573 -17.802 1.00 97.56 86 VAL A O 1
ATOM 654 N N . ASN A 1 87 ? 2.766 -4.254 -19.480 1.00 96.69 87 ASN A N 1
ATOM 655 C CA . ASN A 1 87 ? 1.521 -4.374 -20.240 1.00 96.69 87 ASN A CA 1
ATOM 656 C C . ASN A 1 87 ? 1.288 -5.800 -20.758 1.00 96.69 87 ASN A C 1
ATOM 658 O O . ASN A 1 87 ? 0.156 -6.278 -20.691 1.00 96.69 87 ASN A O 1
ATOM 662 N N . LEU A 1 88 ? 2.337 -6.478 -21.234 1.00 95.88 88 LEU A N 1
ATOM 663 C CA . LEU A 1 88 ? 2.261 -7.876 -21.663 1.00 95.88 88 LEU A CA 1
ATOM 664 C C . LEU A 1 88 ? 1.860 -8.783 -20.495 1.00 95.88 88 LEU A C 1
ATOM 666 O O . LEU A 1 88 ? 0.909 -9.545 -20.634 1.00 95.88 88 LEU A O 1
ATOM 670 N N . CYS A 1 89 ? 2.495 -8.635 -19.328 1.00 96.12 89 CYS A N 1
ATOM 671 C CA . CYS A 1 89 ? 2.135 -9.368 -18.107 1.00 96.12 89 CYS A CA 1
ATOM 672 C C . CYS A 1 89 ? 0.696 -9.089 -17.646 1.00 96.12 89 CYS A C 1
ATOM 674 O O . CYS A 1 89 ? 0.003 -9.994 -17.183 1.00 96.12 89 CYS A O 1
ATOM 676 N N . ASN A 1 90 ? 0.228 -7.845 -17.787 1.00 95.31 90 ASN A N 1
ATOM 677 C CA . ASN A 1 90 ? -1.134 -7.466 -17.412 1.00 95.31 90 ASN A CA 1
ATOM 678 C C . ASN A 1 90 ? -2.190 -8.142 -18.295 1.00 95.31 90 ASN A C 1
ATOM 680 O O . ASN A 1 90 ? -3.264 -8.495 -17.814 1.00 95.31 90 ASN A O 1
ATOM 684 N N . VAL A 1 91 ? -1.892 -8.310 -19.587 1.00 94.25 91 VAL A N 1
ATOM 685 C CA . VAL A 1 91 ? -2.783 -9.006 -20.520 1.00 94.25 91 VAL A CA 1
ATOM 686 C C . VAL A 1 91 ? -2.659 -10.524 -20.376 1.00 94.25 91 VAL A C 1
ATOM 688 O O . VAL A 1 91 ? -3.679 -11.204 -20.377 1.00 94.25 91 VAL A O 1
ATOM 691 N N . GLN A 1 92 ? -1.442 -11.047 -20.216 1.00 93.31 92 GLN A N 1
ATOM 692 C CA . GLN A 1 92 ? -1.166 -12.478 -20.133 1.00 93.31 92 GLN A CA 1
ATOM 693 C C . GLN A 1 92 ? -0.334 -12.810 -18.887 1.00 93.31 92 GLN A C 1
ATOM 695 O O . GLN A 1 92 ? 0.897 -12.757 -18.886 1.00 93.31 92 GLN A O 1
ATOM 700 N N . LYS A 1 93 ? -1.026 -13.205 -17.810 1.00 94.00 93 LYS A N 1
ATOM 701 C CA . LYS A 1 93 ? -0.421 -13.417 -16.481 1.00 94.00 93 LYS A CA 1
ATOM 702 C C . LYS A 1 93 ? 0.602 -14.555 -16.441 1.00 94.00 93 LYS A C 1
ATOM 704 O O . LYS A 1 93 ? 1.500 -14.531 -15.608 1.00 94.00 93 LYS A O 1
ATOM 709 N N . THR A 1 94 ? 0.512 -15.530 -17.345 1.00 93.12 94 THR A N 1
ATOM 710 C CA . THR A 1 94 ? 1.477 -16.642 -17.434 1.00 93.12 94 THR A CA 1
ATOM 711 C C . THR A 1 94 ? 2.899 -16.176 -17.756 1.00 93.12 94 THR A C 1
ATOM 713 O O . THR A 1 94 ? 3.848 -16.893 -17.454 1.00 93.12 94 THR A O 1
ATOM 716 N N . LEU A 1 95 ? 3.063 -14.960 -18.293 1.00 94.12 95 LEU A N 1
ATOM 717 C CA . LEU A 1 95 ? 4.364 -14.352 -18.573 1.00 94.12 95 LEU A CA 1
ATOM 718 C C . LEU A 1 95 ? 5.032 -13.740 -17.330 1.00 94.12 95 LEU A C 1
ATOM 720 O O . LEU A 1 95 ? 6.235 -13.482 -17.359 1.00 94.12 95 LEU A O 1
ATOM 724 N N . CYS A 1 96 ? 4.299 -13.515 -16.228 1.00 95.38 96 CYS A N 1
ATOM 725 C CA . CYS A 1 96 ? 4.853 -12.836 -15.053 1.00 95.38 96 CYS A CA 1
ATOM 726 C C . CYS A 1 96 ? 6.093 -13.537 -14.474 1.00 95.38 96 CYS A C 1
ATOM 728 O O . CYS A 1 96 ? 7.076 -12.838 -14.247 1.00 95.38 96 CYS A O 1
ATOM 730 N N . PRO A 1 97 ? 6.119 -14.870 -14.245 1.00 95.19 97 PRO A N 1
ATOM 731 C CA . PRO A 1 97 ? 7.304 -15.527 -13.688 1.00 95.19 97 PRO A CA 1
ATOM 732 C C . PRO A 1 97 ? 8.545 -15.350 -14.570 1.00 95.19 97 PRO A C 1
ATOM 734 O O . PRO A 1 97 ? 9.621 -15.061 -14.052 1.00 95.19 97 PRO A O 1
ATOM 737 N N . ARG A 1 98 ? 8.368 -15.442 -15.896 1.00 94.81 98 ARG A N 1
ATOM 738 C CA . ARG A 1 98 ? 9.426 -15.281 -16.902 1.00 94.81 98 ARG A CA 1
ATOM 739 C C . ARG A 1 98 ? 10.059 -13.887 -16.823 1.00 94.81 98 ARG A C 1
ATOM 741 O O . ARG A 1 98 ? 11.264 -13.764 -16.619 1.00 94.81 98 ARG A O 1
ATOM 748 N N . PHE A 1 99 ? 9.243 -12.833 -16.875 1.00 96.50 99 PHE A N 1
ATOM 749 C CA . PHE A 1 99 ? 9.752 -11.459 -16.812 1.00 96.50 99 PHE A CA 1
ATOM 750 C C . PHE A 1 99 ? 10.210 -11.028 -15.415 1.00 96.50 99 PHE A C 1
ATOM 752 O O . PHE A 1 99 ? 11.140 -10.232 -15.305 1.00 96.50 99 PHE A O 1
ATOM 759 N N . VAL A 1 100 ? 9.602 -11.545 -14.342 1.00 96.75 100 VAL A N 1
ATOM 760 C CA . VAL A 1 100 ? 10.086 -11.296 -12.975 1.00 96.75 100 VAL A CA 1
ATOM 761 C C . VAL A 1 100 ? 11.479 -11.874 -12.801 1.00 96.75 100 VAL A C 1
ATOM 763 O O . VAL A 1 100 ? 12.341 -11.167 -12.291 1.00 96.75 100 VAL A O 1
ATOM 766 N N . GLN A 1 101 ? 11.719 -13.105 -13.258 1.00 95.88 101 GLN A N 1
ATOM 767 C CA . GLN A 1 101 ? 13.049 -13.704 -13.219 1.00 95.88 101 GLN A CA 1
ATOM 768 C C . GLN A 1 101 ? 14.062 -12.840 -13.972 1.00 95.88 101 GLN A C 1
ATOM 770 O O . GLN A 1 101 ? 15.090 -12.484 -13.406 1.00 95.88 101 GLN A O 1
ATOM 775 N N . LEU A 1 102 ? 13.736 -12.431 -15.198 1.00 95.62 102 LEU A N 1
ATOM 776 C CA . LEU A 1 102 ? 14.610 -11.601 -16.023 1.00 95.62 102 LEU A CA 1
ATOM 777 C C . LEU A 1 102 ? 14.974 -10.267 -15.344 1.00 95.62 102 LEU A C 1
ATOM 779 O O . LEU A 1 102 ? 16.148 -9.930 -15.204 1.00 95.62 102 LEU A O 1
ATOM 783 N N . ILE A 1 103 ? 13.969 -9.518 -14.879 1.00 96.88 103 ILE A N 1
ATOM 784 C CA . ILE A 1 103 ? 14.165 -8.195 -14.270 1.00 96.88 103 ILE A CA 1
ATOM 785 C C . ILE A 1 103 ? 14.860 -8.313 -12.906 1.00 96.88 103 ILE A C 1
ATOM 787 O O . ILE A 1 103 ? 15.742 -7.511 -12.594 1.00 96.88 103 ILE A O 1
ATOM 791 N N . ALA A 1 104 ? 14.477 -9.297 -12.086 1.00 95.38 104 ALA A N 1
ATOM 792 C CA . ALA A 1 104 ? 15.063 -9.498 -10.766 1.00 95.38 104 ALA A CA 1
ATOM 793 C C . ALA A 1 104 ? 16.533 -9.919 -10.858 1.00 95.38 104 ALA A C 1
ATOM 795 O O . ALA A 1 104 ? 17.342 -9.404 -10.091 1.00 95.38 104 ALA A O 1
ATOM 796 N N . THR A 1 105 ? 16.900 -10.780 -11.812 1.00 94.38 105 THR A N 1
ATOM 797 C CA . THR A 1 105 ? 18.304 -11.138 -12.050 1.00 94.38 105 THR A CA 1
ATOM 798 C C . THR A 1 105 ? 19.129 -9.904 -12.417 1.00 94.38 105 THR A C 1
ATOM 800 O O . THR A 1 105 ? 20.133 -9.643 -11.761 1.00 94.38 105 THR A O 1
ATOM 803 N N . CYS A 1 106 ? 18.669 -9.066 -13.356 1.00 93.94 106 CYS A N 1
ATOM 804 C CA . CYS A 1 106 ? 19.379 -7.828 -13.708 1.00 93.94 106 CYS A CA 1
ATOM 805 C C . CYS A 1 106 ? 19.541 -6.852 -12.529 1.00 93.94 106 CYS A C 1
ATOM 807 O O . CYS A 1 106 ? 20.531 -6.127 -12.470 1.00 93.94 106 CYS A O 1
ATOM 809 N N . LEU A 1 107 ? 18.572 -6.822 -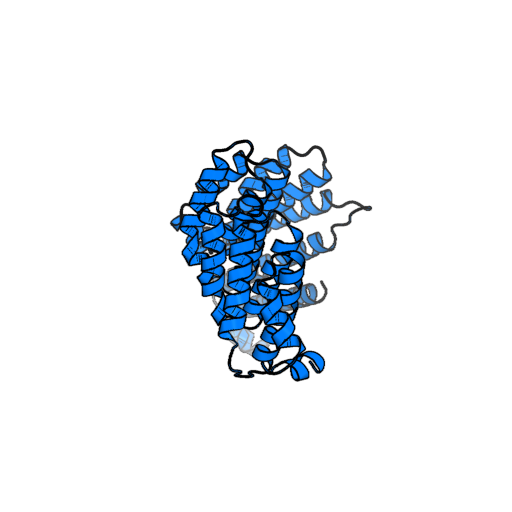11.607 1.00 93.88 107 LEU A N 1
ATOM 810 C CA . LEU A 1 107 ? 18.617 -5.987 -10.405 1.00 93.88 107 LEU A CA 1
ATOM 811 C C . LEU A 1 107 ? 19.581 -6.529 -9.335 1.00 93.88 107 LEU A C 1
ATOM 813 O O . LEU A 1 107 ? 20.175 -5.744 -8.601 1.00 93.88 107 LEU A O 1
ATOM 817 N N . VAL A 1 108 ? 19.677 -7.853 -9.195 1.00 91.12 108 VAL A N 1
ATOM 818 C CA . VAL A 1 108 ? 20.472 -8.523 -8.150 1.00 91.12 108 VAL A CA 1
ATOM 819 C C . VAL A 1 108 ? 21.936 -8.692 -8.560 1.00 91.12 108 VAL A C 1
ATOM 821 O O . VAL A 1 108 ? 22.806 -8.692 -7.695 1.00 91.12 108 VAL A O 1
ATOM 824 N N . GLU A 1 109 ? 22.205 -8.848 -9.856 1.00 89.31 109 GLU A N 1
ATOM 825 C CA . GLU A 1 109 ? 23.555 -8.999 -10.417 1.00 89.31 109 GLU A CA 1
ATOM 826 C C . GLU A 1 109 ? 24.212 -7.662 -10.794 1.00 89.31 109 GLU A C 1
ATOM 828 O O . GLU A 1 109 ? 25.280 -7.649 -11.395 1.00 89.31 109 GLU A O 1
ATOM 833 N N . ASP A 1 110 ? 23.581 -6.535 -10.458 1.00 83.38 110 ASP A N 1
ATOM 834 C CA . ASP A 1 110 ? 24.104 -5.172 -10.655 1.00 83.38 110 ASP A CA 1
ATOM 835 C C . ASP A 1 110 ? 24.386 -4.818 -12.125 1.00 83.38 110 ASP A C 1
ATOM 837 O O . ASP A 1 110 ? 25.037 -3.824 -12.443 1.00 83.38 110 ASP A O 1
ATOM 841 N N . MET A 1 111 ? 23.802 -5.594 -13.044 1.00 80.00 111 MET A N 1
ATOM 842 C CA . MET A 1 111 ? 23.960 -5.444 -14.493 1.00 80.00 111 MET A CA 1
ATOM 843 C C . MET A 1 111 ? 23.452 -4.088 -14.995 1.00 80.00 111 MET A C 1
ATOM 845 O O . MET A 1 111 ? 23.915 -3.604 -16.022 1.00 80.00 111 MET A O 1
ATOM 849 N N . ALA A 1 112 ? 22.503 -3.471 -14.281 1.00 78.81 112 ALA A N 1
ATOM 850 C CA . 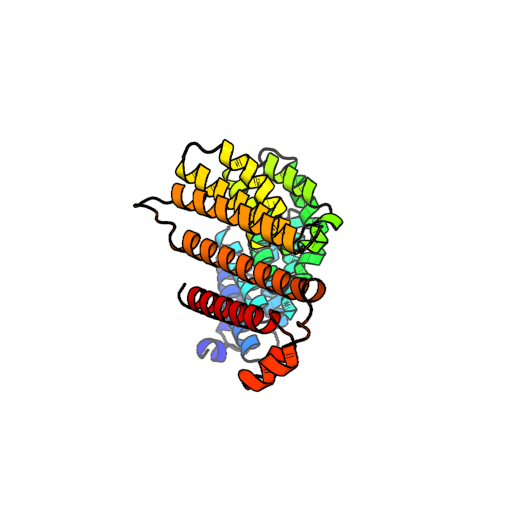ALA A 1 112 ? 21.897 -2.201 -14.664 1.00 78.81 112 ALA A CA 1
ATOM 851 C C . ALA A 1 112 ? 21.642 -1.270 -13.465 1.00 78.81 112 ALA A C 1
ATOM 853 O O . ALA A 1 112 ? 20.559 -0.692 -13.331 1.00 78.81 112 ALA A O 1
ATOM 854 N N . ASP A 1 113 ? 22.656 -1.087 -12.610 1.00 83.94 113 ASP A N 1
ATOM 855 C CA . ASP A 1 113 ? 22.579 -0.259 -11.392 1.00 83.94 113 ASP A CA 1
ATOM 856 C C . ASP A 1 113 ? 22.038 1.166 -11.632 1.00 83.94 113 ASP A C 1
ATOM 858 O O . ASP A 1 113 ? 21.310 1.723 -10.805 1.00 83.94 113 ASP A O 1
ATOM 862 N N . TRP A 1 114 ? 22.330 1.737 -12.804 1.00 88.44 114 TRP A N 1
ATOM 863 C CA . TRP A 1 114 ? 21.869 3.059 -13.240 1.00 88.44 114 TRP A CA 1
ATOM 864 C C . TRP A 1 114 ? 20.336 3.173 -13.368 1.00 88.44 114 TRP A C 1
ATOM 866 O O . TRP A 1 114 ? 19.797 4.280 -13.362 1.00 88.44 114 TRP A O 1
ATOM 876 N N . CYS A 1 115 ? 19.624 2.046 -13.480 1.00 90.31 115 CYS A N 1
ATOM 877 C CA . CYS A 1 115 ? 18.170 1.984 -13.635 1.00 90.31 115 CYS A CA 1
ATOM 878 C C . CYS A 1 115 ? 17.470 1.137 -12.561 1.00 90.31 115 CYS A C 1
ATOM 880 O O . CYS A 1 115 ? 16.280 0.851 -12.698 1.00 90.31 115 CYS A O 1
ATOM 882 N N . SER A 1 116 ? 18.154 0.782 -11.467 1.00 93.31 116 SER A N 1
ATOM 883 C CA . SER A 1 116 ? 17.622 -0.100 -10.415 1.00 93.31 116 SER A CA 1
ATOM 884 C C . SER A 1 116 ? 16.258 0.327 -9.867 1.00 93.31 116 SER A C 1
ATOM 886 O O . SER A 1 116 ? 15.398 -0.523 -9.634 1.00 93.31 116 SER A O 1
ATOM 888 N N . ALA A 1 117 ? 16.003 1.632 -9.723 1.00 93.81 117 ALA A N 1
ATOM 889 C CA . ALA A 1 117 ? 14.689 2.138 -9.324 1.00 93.81 117 ALA A CA 1
ATOM 890 C C . ALA A 1 117 ? 13.586 1.781 -10.344 1.00 93.81 117 ALA A C 1
ATOM 892 O O . ALA A 1 117 ? 12.516 1.330 -9.943 1.00 93.81 117 ALA A O 1
ATOM 893 N N . LEU A 1 118 ? 13.860 1.896 -11.652 1.00 95.31 118 LEU A N 1
ATOM 894 C CA . LEU A 1 118 ? 12.920 1.524 -12.719 1.00 95.31 118 LEU A CA 1
ATOM 895 C C . LEU A 1 118 ? 12.671 0.012 -12.754 1.00 95.31 118 LEU A C 1
ATOM 897 O O . LEU A 1 118 ? 11.530 -0.414 -12.936 1.00 95.31 118 LEU A O 1
ATOM 901 N N . LEU A 1 119 ? 13.713 -0.799 -12.546 1.00 96.62 119 LEU A N 1
ATOM 902 C CA . LEU A 1 119 ? 13.563 -2.252 -12.426 1.00 96.62 119 LEU A CA 1
ATOM 903 C C . LEU A 1 119 ? 12.661 -2.603 -11.237 1.00 96.62 119 LEU A C 1
ATOM 905 O O . LEU A 1 119 ? 11.738 -3.405 -11.376 1.00 96.62 119 LEU A O 1
ATOM 909 N N . CYS A 1 120 ? 12.862 -1.948 -10.090 1.00 96.88 120 CYS A N 1
ATOM 910 C CA . CYS A 1 120 ? 12.013 -2.147 -8.920 1.00 96.88 120 CYS A CA 1
ATOM 911 C C . CYS A 1 120 ? 10.562 -1.696 -9.159 1.00 96.88 120 CYS A C 1
ATOM 913 O O . CYS A 1 120 ? 9.635 -2.367 -8.711 1.00 96.88 120 CYS A O 1
ATOM 915 N N . GLU A 1 121 ? 10.338 -0.587 -9.872 1.00 96.25 121 GLU A N 1
ATOM 916 C CA . GLU A 1 121 ? 8.994 -0.142 -10.272 1.00 96.25 121 GLU A CA 1
ATOM 917 C C . GLU A 1 121 ? 8.290 -1.185 -11.146 1.00 96.25 121 GLU A C 1
ATOM 919 O O . GLU A 1 121 ? 7.125 -1.508 -10.903 1.00 96.25 121 GLU A O 1
ATOM 924 N N . ALA A 1 122 ? 8.997 -1.747 -12.129 1.00 97.38 122 ALA A N 1
ATOM 925 C CA . ALA A 1 122 ? 8.459 -2.786 -12.999 1.00 97.38 122 ALA A CA 1
ATOM 926 C C . ALA A 1 122 ? 8.137 -4.071 -12.221 1.00 97.38 122 ALA A C 1
ATOM 928 O O . ALA A 1 122 ? 7.033 -4.603 -12.354 1.00 97.38 122 ALA A O 1
ATOM 929 N N . LEU A 1 123 ? 9.044 -4.524 -11.346 1.00 97.38 123 LEU A N 1
ATOM 930 C CA . LEU A 1 123 ? 8.793 -5.649 -10.439 1.00 97.38 123 LEU A CA 1
ATOM 931 C C . LEU A 1 123 ? 7.593 -5.389 -9.527 1.00 97.38 123 LEU A C 1
ATOM 933 O O . LEU A 1 123 ? 6.810 -6.302 -9.283 1.00 97.38 123 LEU A O 1
ATOM 937 N N . GLY A 1 124 ? 7.421 -4.153 -9.053 1.00 96.25 124 GLY A N 1
ATOM 938 C CA . GLY A 1 124 ? 6.306 -3.774 -8.188 1.00 96.25 124 GLY A CA 1
ATOM 939 C C . GLY A 1 124 ? 4.973 -3.782 -8.930 1.00 96.25 124 GLY A C 1
ATOM 940 O O . GLY A 1 124 ? 3.954 -4.215 -8.388 1.00 96.25 124 GLY A O 1
ATOM 941 N N . ALA A 1 125 ? 4.978 -3.358 -10.196 1.00 96.44 125 ALA A N 1
ATOM 942 C CA . ALA A 1 125 ? 3.810 -3.429 -11.063 1.00 96.44 125 ALA A CA 1
ATOM 943 C C . ALA A 1 125 ? 3.412 -4.885 -11.354 1.00 96.44 125 ALA A C 1
ATOM 945 O O . ALA A 1 125 ? 2.248 -5.238 -11.169 1.00 96.44 125 ALA A O 1
ATOM 946 N N . ILE A 1 126 ? 4.368 -5.742 -11.734 1.00 96.44 126 ILE A N 1
ATOM 947 C CA . ILE A 1 126 ? 4.105 -7.166 -12.012 1.00 96.44 126 ILE A CA 1
ATOM 948 C C . ILE A 1 126 ? 3.715 -7.910 -10.724 1.00 96.44 126 ILE A C 1
ATOM 950 O O . ILE A 1 126 ? 2.746 -8.668 -10.709 1.00 96.44 126 ILE A O 1
ATOM 954 N N . GLY A 1 127 ? 4.396 -7.635 -9.610 1.00 93.25 127 GLY A N 1
ATOM 955 C CA . GLY A 1 127 ? 4.092 -8.207 -8.296 1.00 93.25 127 GLY A CA 1
ATOM 956 C C . GLY A 1 127 ? 2.701 -7.835 -7.782 1.00 93.25 127 GLY A C 1
ATOM 957 O O . GLY A 1 127 ? 2.064 -8.634 -7.102 1.00 93.25 127 GLY A O 1
ATOM 958 N N . GLY A 1 128 ? 2.178 -6.666 -8.168 1.00 91.38 128 GLY A N 1
ATOM 959 C CA . GLY A 1 128 ? 0.799 -6.271 -7.867 1.00 91.38 128 GLY A CA 1
ATOM 960 C C . GLY A 1 128 ? -0.246 -7.123 -8.591 1.00 91.38 128 GLY A C 1
ATOM 961 O O . GLY A 1 128 ? -1.366 -7.255 -8.106 1.00 91.38 128 GLY A O 1
ATOM 962 N N . MET A 1 129 ? 0.121 -7.722 -9.727 1.00 91.88 129 MET A N 1
ATOM 963 C CA . MET A 1 129 ? -0.731 -8.629 -10.502 1.00 91.88 129 MET A CA 1
ATOM 964 C C . MET A 1 129 ? -0.574 -10.084 -10.042 1.00 91.88 129 MET A C 1
ATOM 966 O O . MET A 1 129 ? -1.557 -10.826 -10.012 1.00 91.88 129 MET A O 1
ATOM 970 N N . GLN A 1 130 ? 0.653 -10.492 -9.694 1.00 88.62 130 GLN A N 1
ATOM 971 C CA . GLN A 1 130 ? 0.996 -11.858 -9.295 1.00 88.62 130 GLN A CA 1
ATOM 972 C C . GLN A 1 130 ? 2.084 -11.877 -8.209 1.00 88.62 130 GLN A C 1
ATOM 974 O O . GLN A 1 130 ? 3.262 -12.117 -8.476 1.00 88.62 130 GLN A O 1
ATOM 979 N N . GLN A 1 131 ? 1.667 -11.686 -6.955 1.00 88.94 131 GLN A N 1
ATOM 980 C CA . GLN A 1 131 ? 2.556 -11.584 -5.789 1.00 88.94 131 GLN A CA 1
ATOM 981 C C . GLN A 1 131 ? 3.531 -12.767 -5.649 1.00 88.94 131 GLN A C 1
ATOM 983 O O . GLN A 1 131 ? 4.699 -12.572 -5.316 1.00 88.94 131 GLN A O 1
ATOM 988 N N . HIS A 1 132 ? 3.077 -13.991 -5.939 1.00 88.62 132 HIS A N 1
ATOM 989 C CA . HIS A 1 132 ? 3.890 -15.203 -5.790 1.00 88.62 132 HIS A CA 1
ATOM 990 C C . HIS A 1 132 ? 5.147 -15.216 -6.670 1.00 88.62 132 HIS A C 1
ATOM 992 O O . HIS A 1 132 ? 6.160 -15.774 -6.255 1.00 88.62 132 HIS A O 1
ATOM 998 N N . ALA A 1 133 ? 5.107 -14.590 -7.853 1.00 89.25 133 ALA A N 1
ATOM 999 C CA . ALA A 1 133 ? 6.263 -14.544 -8.747 1.00 89.25 133 ALA A CA 1
ATOM 1000 C C . ALA A 1 133 ? 7.405 -13.721 -8.127 1.00 89.25 133 ALA A C 1
ATOM 1002 O O . ALA A 1 133 ? 8.548 -14.168 -8.094 1.00 89.25 133 ALA A O 1
ATOM 1003 N N . THR A 1 134 ? 7.090 -12.551 -7.564 1.00 89.44 134 THR A N 1
ATOM 1004 C CA . THR A 1 134 ? 8.081 -11.670 -6.923 1.00 89.44 134 THR A CA 1
ATOM 1005 C C . THR A 1 134 ? 8.542 -12.211 -5.568 1.00 89.44 134 THR A C 1
ATOM 1007 O O . THR A 1 134 ? 9.703 -12.047 -5.198 1.00 89.44 134 THR A O 1
ATOM 1010 N N . GLN A 1 135 ? 7.669 -12.920 -4.843 1.00 91.44 135 GLN A N 1
ATOM 1011 C CA . GLN A 1 135 ? 7.989 -13.497 -3.534 1.00 91.44 135 GLN A CA 1
ATOM 1012 C C . GLN A 1 135 ? 9.168 -14.484 -3.585 1.00 91.44 135 GLN A C 1
ATOM 1014 O O . GLN A 1 135 ? 9.949 -14.539 -2.635 1.00 91.44 135 GLN A O 1
ATOM 1019 N N . ALA A 1 136 ? 9.351 -15.210 -4.695 1.00 91.12 136 ALA A N 1
ATOM 1020 C CA . ALA A 1 136 ? 10.486 -16.118 -4.889 1.00 91.12 136 ALA A CA 1
ATOM 1021 C C . ALA A 1 136 ? 11.854 -15.408 -4.800 1.00 91.12 136 ALA A C 1
ATOM 1023 O O . ALA A 1 136 ? 12.851 -16.011 -4.404 1.00 91.12 136 ALA A O 1
ATOM 1024 N N . PHE A 1 137 ? 11.900 -14.108 -5.106 1.00 93.19 137 PHE A N 1
ATOM 1025 C CA . PHE A 1 137 ? 13.118 -13.298 -5.081 1.00 93.19 137 PHE A CA 1
ATOM 1026 C C . PHE A 1 137 ? 13.324 -12.534 -3.771 1.00 93.19 137 PHE A C 1
ATOM 1028 O O . PHE A 1 137 ? 14.358 -11.891 -3.603 1.00 93.19 137 PHE A O 1
ATOM 1035 N N . LEU A 1 138 ? 12.399 -12.629 -2.811 1.00 93.62 138 LEU A N 1
ATOM 1036 C CA . LEU A 1 138 ? 12.445 -11.868 -1.560 1.00 93.62 138 LEU A CA 1
ATOM 1037 C C . LEU A 1 138 ? 13.793 -11.952 -0.808 1.00 93.62 138 LEU A C 1
ATOM 1039 O O . LEU A 1 138 ? 14.286 -10.895 -0.408 1.00 93.62 138 LEU A O 1
ATOM 1043 N N . PRO A 1 139 ? 14.441 -13.127 -0.643 1.00 93.88 139 PRO A N 1
ATOM 1044 C CA . PRO A 1 139 ? 15.748 -13.195 0.019 1.00 93.88 139 PRO A CA 1
ATOM 1045 C C . PRO A 1 139 ? 16.827 -12.376 -0.703 1.00 93.88 139 PRO A C 1
ATOM 1047 O O . PRO A 1 139 ? 17.648 -11.718 -0.064 1.00 93.88 139 PRO A O 1
ATOM 1050 N N . HIS A 1 140 ? 16.800 -12.371 -2.037 1.00 94.62 140 HIS A N 1
ATOM 1051 C CA . HIS A 1 140 ? 17.738 -11.615 -2.865 1.00 94.62 140 HIS A CA 1
ATOM 1052 C C . HIS A 1 140 ? 17.476 -10.107 -2.774 1.00 94.62 140 HIS A C 1
ATOM 1054 O O . HIS A 1 140 ? 18.421 -9.330 -2.648 1.00 94.62 140 HIS A O 1
ATOM 1060 N N . LEU A 1 141 ? 16.203 -9.692 -2.745 1.00 94.75 141 LEU A N 1
ATOM 1061 C CA . LEU A 1 141 ? 15.815 -8.290 -2.561 1.00 94.75 141 LEU A CA 1
ATOM 1062 C C . LEU A 1 141 ? 16.258 -7.751 -1.193 1.00 94.75 141 LEU A C 1
ATOM 1064 O O . LEU A 1 141 ? 16.805 -6.652 -1.115 1.00 94.75 141 LEU A O 1
ATOM 1068 N N . LEU A 1 142 ? 16.077 -8.535 -0.123 1.00 94.94 142 LEU A N 1
ATOM 1069 C CA . LEU A 1 142 ? 16.550 -8.179 1.219 1.00 94.94 142 LEU A CA 1
ATOM 1070 C C . LEU A 1 142 ? 18.077 -8.070 1.266 1.00 94.94 142 LEU A C 1
ATOM 1072 O O . LEU A 1 142 ? 18.608 -7.117 1.834 1.00 94.94 142 LEU A O 1
ATOM 1076 N N . LYS A 1 143 ? 18.792 -8.998 0.618 1.00 94.62 143 LYS A N 1
ATOM 1077 C CA . LYS A 1 143 ? 20.255 -8.945 0.516 1.00 94.62 143 LYS A CA 1
ATOM 1078 C C . LYS A 1 143 ? 20.729 -7.678 -0.205 1.00 94.62 143 LYS A C 1
ATOM 1080 O O . LYS A 1 143 ? 21.590 -6.981 0.331 1.00 94.62 143 LYS A O 1
ATOM 1085 N N . LYS A 1 144 ? 20.148 -7.346 -1.365 1.00 94.06 144 LYS A N 1
ATOM 1086 C CA . LYS A 1 144 ? 20.478 -6.123 -2.122 1.00 94.06 144 LYS A CA 1
ATOM 1087 C C . LYS A 1 144 ? 20.156 -4.863 -1.316 1.00 94.06 144 LYS A C 1
ATOM 1089 O O . LYS A 1 144 ? 20.970 -3.945 -1.274 1.00 94.06 144 LYS A O 1
ATOM 1094 N N . LEU A 1 145 ? 19.023 -4.828 -0.609 1.00 94.88 145 LEU A N 1
ATOM 1095 C CA . LEU A 1 145 ? 18.684 -3.711 0.278 1.00 94.88 145 LEU A CA 1
ATOM 1096 C C . LEU A 1 145 ? 19.711 -3.550 1.408 1.00 94.88 145 LEU A C 1
ATOM 1098 O O . LEU A 1 145 ? 20.154 -2.432 1.665 1.00 94.88 145 LEU A O 1
ATOM 1102 N N . GLY A 1 146 ? 20.133 -4.646 2.043 1.00 93.88 146 GLY A N 1
ATOM 1103 C CA . GLY A 1 146 ? 21.177 -4.622 3.071 1.00 93.88 146 GLY A CA 1
ATOM 1104 C C . GLY A 1 146 ? 22.516 -4.099 2.539 1.00 93.88 146 GLY A C 1
ATOM 1105 O O . GLY A 1 146 ? 23.135 -3.246 3.171 1.00 93.88 146 GLY A O 1
ATOM 1106 N N . GLN A 1 147 ? 22.924 -4.536 1.344 1.00 92.69 147 GLN A N 1
ATOM 1107 C CA . GLN A 1 147 ? 24.137 -4.050 0.670 1.00 92.69 147 GLN A CA 1
ATOM 1108 C C . GLN A 1 147 ? 24.069 -2.557 0.336 1.00 92.69 147 GLN A C 1
ATOM 1110 O O . GLN A 1 147 ? 25.043 -1.840 0.522 1.00 92.69 147 GLN A O 1
ATOM 1115 N N . LEU A 1 148 ? 22.926 -2.061 -0.141 1.00 92.00 148 LEU A N 1
ATOM 1116 C CA . LEU A 1 148 ? 22.770 -0.632 -0.420 1.00 92.00 148 LEU A CA 1
ATOM 1117 C C . LEU A 1 148 ? 22.722 0.200 0.862 1.00 92.00 148 LEU A C 1
ATOM 1119 O O . LEU A 1 148 ? 23.126 1.361 0.858 1.00 92.00 148 LEU A O 1
ATOM 1123 N N . SER A 1 149 ? 22.206 -0.370 1.949 1.00 91.50 149 SER A N 1
ATOM 1124 C CA . SER A 1 149 ? 22.078 0.328 3.229 1.00 91.50 149 SER A CA 1
ATOM 1125 C C . SER A 1 149 ? 23.417 0.467 3.950 1.00 91.50 149 SER A C 1
ATOM 1127 O O . SER A 1 149 ? 23.621 1.467 4.622 1.00 91.50 149 SER A O 1
ATOM 1129 N N . SER A 1 150 ? 24.386 -0.426 3.721 1.00 87.94 150 SER A N 1
ATOM 1130 C CA . SER A 1 150 ? 25.747 -0.243 4.251 1.00 87.94 150 SER A CA 1
ATOM 1131 C C . SER A 1 150 ? 26.490 0.954 3.634 1.00 87.94 150 SER A C 1
ATOM 1133 O O . SER A 1 150 ? 27.489 1.416 4.187 1.00 87.94 150 SER A O 1
ATOM 1135 N N . ILE A 1 151 ? 25.993 1.495 2.517 1.00 84.88 151 ILE A N 1
ATOM 1136 C CA . ILE A 1 151 ? 26.550 2.661 1.831 1.00 84.88 151 ILE A CA 1
ATOM 1137 C C . ILE A 1 151 ? 25.728 3.907 2.205 1.00 84.88 151 ILE A C 1
ATOM 1139 O O . ILE A 1 151 ? 24.559 4.051 1.827 1.00 84.88 151 ILE A O 1
ATOM 1143 N N . ALA A 1 152 ? 26.358 4.847 2.918 1.00 70.38 152 ALA A N 1
ATOM 1144 C CA . ALA A 1 152 ? 25.709 6.070 3.410 1.00 70.38 152 ALA A CA 1
ATOM 1145 C C . ALA A 1 152 ? 25.203 7.010 2.293 1.00 70.38 152 ALA A C 1
ATOM 1147 O O . ALA A 1 152 ? 24.257 7.755 2.505 1.00 70.38 152 ALA A O 1
ATOM 1148 N N . SER A 1 153 ? 25.799 6.946 1.096 1.00 73.56 153 SER A N 1
ATOM 1149 C CA . SER A 1 153 ? 25.429 7.739 -0.094 1.00 73.56 153 SER A CA 1
ATOM 1150 C C . SER A 1 153 ? 24.767 6.881 -1.189 1.00 73.56 153 SER A C 1
ATOM 1152 O O . SER A 1 153 ? 24.922 7.147 -2.383 1.00 73.56 153 SER A O 1
ATOM 1154 N N . GLY A 1 154 ? 24.092 5.793 -0.811 1.00 74.56 154 GLY A N 1
ATOM 1155 C CA . GLY A 1 154 ? 23.422 4.922 -1.778 1.00 74.56 154 GLY A CA 1
ATOM 1156 C C . GLY A 1 154 ? 22.231 5.599 -2.486 1.00 74.56 154 GLY A C 1
ATOM 1157 O O . GLY A 1 154 ? 21.702 6.597 -1.995 1.00 74.56 154 GLY A O 1
ATOM 1158 N N . PRO A 1 155 ? 21.760 5.045 -3.617 1.00 87.81 155 PRO A N 1
ATOM 1159 C CA . PRO A 1 155 ? 20.620 5.575 -4.362 1.00 87.81 155 PRO A CA 1
ATOM 1160 C C . PRO A 1 155 ? 19.321 5.444 -3.551 1.00 87.81 155 PRO A C 1
ATOM 1162 O O . PRO A 1 155 ? 18.752 4.355 -3.425 1.00 87.81 155 PRO A O 1
ATOM 1165 N N . GLU A 1 156 ? 18.840 6.563 -3.004 1.00 91.69 156 GLU A N 1
ATOM 1166 C CA . GLU A 1 156 ? 17.671 6.599 -2.115 1.00 91.69 156 GLU A CA 1
ATOM 1167 C C . GLU A 1 156 ? 16.401 6.057 -2.778 1.00 91.69 156 GLU A C 1
ATOM 1169 O O . GLU A 1 156 ? 15.672 5.280 -2.165 1.00 91.69 156 GLU A O 1
ATOM 1174 N N . ASP A 1 157 ? 16.154 6.407 -4.044 1.00 93.38 157 ASP A N 1
ATOM 1175 C CA . ASP A 1 157 ? 14.985 5.923 -4.784 1.00 93.38 157 ASP A CA 1
ATOM 1176 C C . ASP A 1 157 ? 14.961 4.397 -4.890 1.00 93.38 157 ASP A C 1
ATOM 1178 O O . ASP A 1 157 ? 13.917 3.775 -4.685 1.00 93.38 157 ASP A O 1
ATOM 1182 N N . THR A 1 158 ? 16.117 3.778 -5.131 1.00 94.50 158 THR A N 1
ATOM 1183 C CA . THR A 1 158 ? 16.242 2.319 -5.174 1.00 94.50 158 THR A CA 1
ATOM 1184 C C . THR A 1 158 ? 15.955 1.706 -3.805 1.00 94.50 158 THR A C 1
ATOM 1186 O O . THR A 1 158 ? 15.200 0.739 -3.731 1.00 94.50 158 THR A O 1
ATOM 1189 N N . LYS A 1 159 ? 16.480 2.282 -2.709 1.00 95.12 159 LYS A N 1
ATOM 1190 C CA . LYS A 1 159 ? 16.180 1.816 -1.339 1.00 95.12 159 LYS A CA 1
ATOM 1191 C C . LYS A 1 159 ? 14.676 1.890 -1.045 1.00 95.12 159 LYS A C 1
ATOM 1193 O O . LYS A 1 159 ? 14.089 0.905 -0.601 1.00 95.12 159 LYS A O 1
ATOM 1198 N N . VAL A 1 160 ? 14.026 3.014 -1.364 1.00 96.94 160 VAL A N 1
ATOM 1199 C CA . VAL A 1 160 ? 12.573 3.199 -1.182 1.00 96.94 160 VAL A CA 1
ATOM 1200 C C . VAL A 1 160 ? 11.776 2.154 -1.968 1.00 96.94 160 VAL A C 1
ATOM 1202 O O . VAL A 1 160 ? 10.818 1.569 -1.447 1.00 96.94 160 VAL A O 1
ATOM 1205 N N . MET A 1 161 ? 12.155 1.907 -3.222 1.00 96.69 161 MET A N 1
ATOM 1206 C CA . MET A 1 161 ? 11.460 0.943 -4.071 1.00 96.69 161 MET A CA 1
ATOM 1207 C C . MET A 1 161 ? 11.692 -0.505 -3.624 1.00 96.69 161 MET A C 1
ATOM 1209 O O . MET A 1 161 ? 10.739 -1.282 -3.610 1.00 96.69 161 MET A O 1
ATOM 1213 N N . LEU A 1 162 ? 12.892 -0.858 -3.159 1.00 96.50 162 LEU A N 1
ATOM 1214 C CA . LEU A 1 162 ? 13.170 -2.165 -2.557 1.00 96.50 162 LEU A CA 1
ATOM 1215 C C . LEU A 1 162 ? 12.358 -2.390 -1.276 1.00 96.50 162 LEU A C 1
ATOM 1217 O O . LEU A 1 162 ? 11.727 -3.436 -1.145 1.00 96.50 162 LEU A O 1
ATOM 1221 N N . CYS A 1 163 ? 12.280 -1.405 -0.374 1.00 97.06 163 CYS A N 1
ATOM 1222 C CA . CYS A 1 163 ? 11.391 -1.484 0.792 1.00 97.06 163 CYS A CA 1
ATOM 1223 C C . CYS A 1 163 ? 9.933 -1.712 0.362 1.00 97.06 163 CYS A C 1
ATOM 1225 O O . CYS A 1 163 ? 9.236 -2.560 0.914 1.00 97.06 163 CYS A O 1
ATOM 1227 N N . THR A 1 164 ? 9.481 -0.997 -0.673 1.00 97.00 164 THR A N 1
ATOM 1228 C CA . THR A 1 164 ? 8.130 -1.142 -1.235 1.00 97.00 164 THR A CA 1
ATOM 1229 C C . THR A 1 164 ? 7.878 -2.562 -1.758 1.00 97.00 164 THR A C 1
ATOM 1231 O O . THR A 1 164 ? 6.815 -3.122 -1.489 1.00 97.00 164 THR A O 1
ATOM 1234 N N . LEU A 1 165 ? 8.851 -3.171 -2.445 1.00 96.50 165 LEU A N 1
ATOM 1235 C CA . LEU A 1 165 ? 8.775 -4.561 -2.909 1.00 96.50 165 LEU A CA 1
ATOM 1236 C C . LEU A 1 165 ? 8.737 -5.560 -1.753 1.00 96.50 165 LEU A C 1
ATOM 1238 O O . LEU A 1 165 ? 7.934 -6.490 -1.784 1.00 96.50 165 LEU A O 1
ATOM 1242 N N . VAL A 1 166 ? 9.560 -5.364 -0.720 1.00 95.81 166 VAL A N 1
ATOM 1243 C CA . VAL A 1 166 ? 9.558 -6.213 0.482 1.00 95.81 166 VAL A CA 1
ATOM 1244 C C . VAL A 1 166 ? 8.178 -6.192 1.139 1.00 95.81 166 VAL A C 1
ATOM 1246 O O . VAL A 1 166 ? 7.607 -7.250 1.411 1.00 95.81 166 VAL A O 1
ATOM 1249 N N . PHE A 1 167 ? 7.598 -5.004 1.322 1.00 95.50 167 PHE A N 1
ATOM 1250 C CA . PHE A 1 167 ? 6.257 -4.854 1.884 1.00 95.50 167 PHE A CA 1
ATOM 1251 C C . PHE A 1 167 ? 5.168 -5.506 1.024 1.00 95.50 167 PHE A C 1
ATOM 1253 O O . PHE A 1 167 ? 4.223 -6.066 1.573 1.00 95.50 167 PHE A O 1
ATOM 1260 N N . GLN A 1 168 ? 5.300 -5.464 -0.302 1.00 94.75 168 GLN A N 1
ATOM 1261 C CA . GLN A 1 168 ? 4.367 -6.109 -1.225 1.00 94.75 168 GLN A CA 1
ATOM 1262 C C . GLN A 1 168 ? 4.493 -7.640 -1.220 1.00 94.75 168 GLN A C 1
ATOM 1264 O O . GLN A 1 168 ? 3.491 -8.342 -1.329 1.00 94.75 168 GLN A O 1
ATOM 1269 N N . CYS A 1 169 ? 5.713 -8.170 -1.101 1.00 92.81 169 CYS A N 1
ATOM 1270 C CA . CYS A 1 169 ? 5.968 -9.611 -1.126 1.00 92.81 169 CYS A CA 1
ATOM 1271 C C . CYS A 1 169 ? 5.517 -10.306 0.161 1.00 92.81 169 CYS A C 1
ATOM 1273 O O . CYS A 1 169 ? 5.128 -11.473 0.123 1.00 92.81 169 CYS A O 1
ATOM 1275 N N . VAL A 1 170 ? 5.568 -9.605 1.294 1.00 90.62 170 VAL A N 1
ATOM 1276 C CA . VAL A 1 170 ? 5.330 -10.176 2.621 1.00 90.62 170 VAL A CA 1
ATOM 1277 C C . VAL A 1 170 ? 3.969 -9.759 3.154 1.00 90.62 170 VAL A C 1
ATOM 1279 O O . VAL A 1 170 ? 3.688 -8.574 3.307 1.00 90.62 170 VAL A O 1
ATOM 1282 N N . SER A 1 171 ? 3.137 -10.730 3.532 1.00 87.50 171 SER A N 1
ATOM 1283 C CA . SER A 1 171 ? 1.941 -10.418 4.317 1.00 87.50 171 SER A CA 1
ATOM 1284 C C . SER A 1 171 ? 2.332 -9.990 5.735 1.00 87.50 171 SER A C 1
ATOM 1286 O O . SER A 1 171 ? 3.263 -10.534 6.330 1.00 87.50 171 SER A O 1
ATOM 1288 N N . ALA A 1 172 ? 1.586 -9.062 6.335 1.00 78.94 172 ALA A N 1
ATOM 1289 C CA . ALA A 1 172 ? 1.871 -8.598 7.696 1.00 78.94 172 ALA A CA 1
ATOM 1290 C C . ALA A 1 172 ? 1.881 -9.727 8.752 1.00 78.94 172 ALA A C 1
ATOM 1292 O O . ALA A 1 172 ? 2.564 -9.615 9.765 1.00 78.94 172 ALA A O 1
ATOM 1293 N N . ALA A 1 173 ? 1.168 -10.836 8.512 1.00 79.50 173 ALA A N 1
ATOM 1294 C CA . ALA A 1 173 ? 1.189 -12.012 9.385 1.00 79.50 173 ALA A CA 1
ATOM 1295 C C . ALA A 1 173 ? 2.538 -12.757 9.354 1.00 79.50 173 ALA A C 1
ATOM 1297 O O . ALA A 1 173 ? 2.965 -13.311 10.363 1.00 79.50 173 ALA A O 1
ATOM 1298 N N . GLN A 1 174 ? 3.228 -12.745 8.211 1.00 84.56 174 GLN A N 1
ATOM 1299 C CA . GLN A 1 174 ? 4.523 -13.406 8.015 1.00 84.56 174 GLN A CA 1
ATOM 1300 C C . GLN A 1 174 ? 5.710 -12.516 8.403 1.00 84.56 174 GLN A C 1
ATOM 1302 O O . GLN A 1 174 ? 6.839 -13.004 8.461 1.00 84.56 174 GLN A O 1
ATOM 1307 N N . TRP A 1 175 ? 5.473 -11.235 8.705 1.00 87.00 175 TRP A N 1
ATOM 1308 C CA . TRP A 1 175 ? 6.518 -10.237 8.946 1.00 87.00 175 TRP A CA 1
ATOM 1309 C C . TRP A 1 175 ? 7.570 -10.690 9.967 1.00 87.00 175 TRP A C 1
ATOM 1311 O O . TRP A 1 175 ? 8.768 -10.642 9.694 1.00 87.00 175 TRP A O 1
ATOM 1321 N N . LYS A 1 176 ? 7.119 -11.226 11.111 1.00 82.00 176 LYS A N 1
ATOM 1322 C CA . LYS A 1 176 ? 8.002 -11.712 12.184 1.00 82.00 176 LYS A CA 1
ATOM 1323 C C . LYS A 1 176 ? 8.872 -12.905 11.768 1.00 82.00 176 LYS A C 1
ATOM 1325 O O . LYS A 1 176 ? 9.953 -13.068 12.307 1.00 82.00 176 LYS A O 1
ATOM 1330 N N . SER A 1 177 ? 8.414 -13.735 10.830 1.00 81.75 177 SER A N 1
ATOM 1331 C CA . SER A 1 177 ? 9.128 -14.960 10.428 1.00 81.75 177 SER A CA 1
ATOM 1332 C C . SER A 1 177 ? 10.264 -14.717 9.433 1.00 81.75 177 SER A C 1
ATOM 1334 O O . SER A 1 177 ? 11.186 -15.520 9.341 1.00 81.75 177 SER A O 1
ATOM 1336 N N . ILE A 1 178 ? 10.204 -13.612 8.689 1.00 82.50 178 ILE A N 1
ATOM 1337 C CA . ILE A 1 178 ? 11.112 -13.329 7.568 1.00 82.50 178 ILE A CA 1
ATOM 1338 C C . ILE A 1 178 ? 12.329 -12.502 8.018 1.00 82.50 178 ILE A C 1
ATOM 1340 O O . ILE A 1 178 ? 13.287 -12.360 7.267 1.00 82.50 178 ILE A O 1
ATOM 1344 N N . ASN A 1 179 ? 12.322 -11.979 9.252 1.00 82.62 179 ASN A N 1
ATOM 1345 C CA . ASN A 1 179 ? 13.388 -11.138 9.812 1.00 82.62 179 ASN A CA 1
ATOM 1346 C C . ASN A 1 179 ? 13.747 -9.914 8.941 1.00 82.62 179 ASN A C 1
ATOM 1348 O O . ASN A 1 179 ? 14.853 -9.392 9.028 1.00 82.62 179 ASN A O 1
ATOM 1352 N N . ALA A 1 180 ? 12.802 -9.409 8.138 1.00 90.50 180 ALA A N 1
ATOM 1353 C CA . ALA A 1 180 ? 13.004 -8.230 7.288 1.00 90.50 180 ALA A CA 1
ATOM 1354 C C . ALA A 1 180 ? 13.143 -6.918 8.086 1.00 90.50 180 ALA A C 1
ATOM 1356 O O . ALA A 1 180 ? 13.637 -5.926 7.555 1.00 90.50 180 ALA A O 1
ATOM 1357 N N . GLN A 1 181 ? 12.708 -6.909 9.352 1.00 91.94 181 GLN A N 1
ATOM 1358 C CA . GLN A 1 181 ? 12.651 -5.719 10.204 1.00 91.94 181 GLN A CA 1
ATOM 1359 C C . GLN A 1 181 ? 14.001 -4.995 10.296 1.00 91.94 181 GLN A C 1
ATOM 1361 O O . GLN A 1 181 ? 14.058 -3.798 10.034 1.00 91.94 181 GLN A O 1
ATOM 1366 N N . SER A 1 182 ? 15.084 -5.716 10.595 1.00 92.19 182 SER A N 1
ATOM 1367 C CA . SER A 1 182 ? 16.412 -5.114 10.772 1.00 92.19 182 SER A CA 1
ATOM 1368 C C . SER A 1 182 ? 16.950 -4.500 9.480 1.00 92.19 182 SER A C 1
ATOM 1370 O O . SER A 1 182 ? 17.554 -3.432 9.501 1.00 92.19 182 SER A O 1
ATOM 1372 N N . THR A 1 183 ? 16.698 -5.139 8.333 1.00 94.31 183 THR A N 1
ATOM 1373 C CA . THR A 1 183 ? 17.099 -4.611 7.023 1.00 94.31 183 THR A CA 1
ATOM 1374 C C . THR A 1 183 ? 16.346 -3.325 6.681 1.00 94.31 183 THR A C 1
ATOM 1376 O O . THR A 1 183 ? 16.937 -2.397 6.136 1.00 94.31 183 THR A O 1
ATOM 1379 N N . ILE A 1 184 ? 15.054 -3.247 7.015 1.00 95.75 184 ILE A N 1
ATOM 1380 C CA . ILE A 1 184 ? 14.251 -2.035 6.809 1.00 95.75 184 ILE A CA 1
ATOM 1381 C C . ILE A 1 184 ? 14.701 -0.910 7.745 1.00 95.75 184 ILE A C 1
ATOM 1383 O O . ILE A 1 184 ? 14.841 0.222 7.292 1.00 95.75 184 ILE A O 1
ATOM 1387 N N . GLU A 1 185 ? 14.950 -1.201 9.022 1.00 94.81 185 GLU A N 1
ATOM 1388 C CA . GLU A 1 185 ? 15.445 -0.212 9.991 1.00 94.81 185 GLU A CA 1
ATOM 1389 C C . GLU A 1 185 ? 16.788 0.382 9.555 1.00 94.81 185 GLU A C 1
ATOM 1391 O O . GLU A 1 185 ? 16.968 1.599 9.576 1.00 94.81 185 GLU A O 1
ATOM 1396 N N . GLU A 1 186 ? 17.703 -0.458 9.073 1.00 93.75 186 GLU A N 1
ATOM 1397 C CA . GLU A 1 186 ? 18.996 -0.016 8.554 1.00 93.75 186 GLU A CA 1
ATOM 1398 C C . GLU A 1 186 ? 18.856 0.822 7.271 1.00 93.75 186 GLU A C 1
ATOM 1400 O O . GLU A 1 186 ? 19.559 1.820 7.090 1.00 93.75 186 GLU A O 1
ATOM 1405 N N . ALA A 1 187 ? 17.906 0.480 6.395 1.00 94.75 187 ALA A N 1
ATOM 1406 C CA . ALA A 1 187 ? 17.590 1.303 5.232 1.00 94.75 187 ALA A CA 1
ATOM 1407 C C . ALA A 1 187 ? 17.082 2.691 5.652 1.00 94.75 187 ALA A C 1
ATOM 1409 O O . ALA A 1 187 ? 17.608 3.691 5.174 1.00 94.75 187 ALA A O 1
ATOM 1410 N N . VAL A 1 188 ? 16.132 2.752 6.592 1.00 95.38 188 VAL A N 1
ATOM 1411 C CA . VAL A 1 188 ? 15.551 4.000 7.128 1.00 95.38 188 VAL A CA 1
ATOM 1412 C C . VAL A 1 188 ? 16.610 4.873 7.812 1.00 95.38 188 VAL A C 1
ATOM 1414 O O . VAL A 1 188 ? 16.592 6.097 7.683 1.00 95.38 188 VAL A O 1
ATOM 1417 N N . ARG A 1 189 ? 17.572 4.262 8.510 1.00 93.69 189 ARG A N 1
ATOM 1418 C CA . ARG A 1 189 ? 18.682 4.972 9.165 1.00 93.69 189 ARG A CA 1
ATOM 1419 C C . ARG A 1 189 ? 19.646 5.620 8.165 1.00 93.69 189 ARG A C 1
ATOM 1421 O O . ARG A 1 189 ? 20.339 6.574 8.507 1.00 93.69 189 ARG A O 1
ATOM 1428 N N . THR A 1 190 ? 19.723 5.088 6.946 1.00 93.44 190 THR A N 1
ATOM 1429 C CA . THR A 1 190 ? 20.711 5.475 5.924 1.00 93.44 190 THR A CA 1
ATOM 1430 C C . THR A 1 190 ? 20.093 6.202 4.731 1.00 93.44 190 THR A C 1
ATOM 1432 O O . THR A 1 190 ? 20.726 6.320 3.679 1.00 93.44 190 THR A O 1
ATOM 1435 N N . THR A 1 191 ? 18.859 6.683 4.884 1.00 94.19 191 THR A N 1
ATOM 1436 C CA . THR A 1 191 ? 18.150 7.522 3.915 1.00 94.19 191 THR A CA 1
ATOM 1437 C C . THR A 1 191 ? 17.693 8.830 4.549 1.00 94.19 191 THR A C 1
ATOM 1439 O O . THR A 1 191 ? 17.571 8.937 5.768 1.00 94.19 191 THR A O 1
ATOM 1442 N N . ASN A 1 192 ? 17.432 9.849 3.727 1.00 93.75 192 ASN A N 1
ATOM 1443 C CA . ASN A 1 192 ? 16.890 11.108 4.228 1.00 93.75 192 ASN A CA 1
ATOM 1444 C C . ASN A 1 192 ? 15.434 10.990 4.728 1.00 93.75 192 ASN A C 1
ATOM 1446 O O . ASN A 1 192 ? 14.716 10.016 4.485 1.00 93.75 192 ASN A O 1
ATOM 1450 N N . LEU A 1 193 ? 14.966 12.048 5.396 1.00 95.25 193 LEU A N 1
ATOM 1451 C CA . LEU A 1 193 ? 13.627 12.111 5.992 1.00 95.25 193 LEU A CA 1
ATOM 1452 C C . LEU A 1 193 ? 12.493 11.955 4.959 1.00 95.25 193 LEU A C 1
ATOM 1454 O O . LEU A 1 193 ? 11.443 11.390 5.269 1.00 95.25 193 LEU A O 1
ATOM 1458 N N . TRP A 1 194 ? 12.692 12.412 3.719 1.00 95.50 194 TRP A N 1
ATOM 1459 C CA . TRP A 1 194 ? 11.692 12.282 2.654 1.00 95.50 194 TRP A CA 1
ATOM 1460 C C . TRP A 1 194 ? 11.562 10.840 2.150 1.00 95.50 194 TRP A C 1
ATOM 1462 O O . TRP A 1 194 ? 10.452 10.336 1.953 1.00 95.50 194 TRP A O 1
ATOM 1472 N N . ALA A 1 195 ? 12.685 10.149 1.973 1.00 96.31 195 ALA A N 1
ATOM 1473 C CA . ALA A 1 195 ? 12.723 8.729 1.666 1.00 96.31 195 ALA A CA 1
ATOM 1474 C C . ALA A 1 195 ? 12.094 7.911 2.803 1.00 96.31 195 ALA A C 1
ATOM 1476 O O . ALA A 1 195 ? 11.249 7.059 2.530 1.00 96.31 195 ALA A O 1
ATOM 1477 N N . ASN A 1 196 ? 12.384 8.246 4.063 1.00 97.12 196 ASN A N 1
ATOM 1478 C CA . ASN A 1 196 ? 11.755 7.626 5.234 1.00 97.12 196 ASN A CA 1
ATOM 1479 C C . ASN A 1 196 ? 10.230 7.793 5.209 1.00 97.12 196 ASN A C 1
ATOM 1481 O O . ASN A 1 196 ? 9.498 6.816 5.378 1.00 97.12 196 ASN A O 1
ATOM 1485 N N . TYR A 1 197 ? 9.732 8.993 4.894 1.00 97.81 197 TYR A N 1
ATOM 1486 C CA . TYR A 1 197 ? 8.296 9.229 4.725 1.00 97.81 197 TYR A CA 1
ATOM 1487 C C . TYR A 1 197 ? 7.692 8.363 3.607 1.00 97.81 197 TYR A C 1
ATOM 1489 O O . TYR A 1 197 ? 6.624 7.767 3.775 1.00 97.81 197 TYR A O 1
ATOM 1497 N N . ARG A 1 198 ? 8.379 8.236 2.464 1.00 98.06 198 ARG A N 1
ATOM 1498 C CA . ARG A 1 198 ? 7.935 7.374 1.355 1.00 98.06 198 ARG A CA 1
ATOM 1499 C C . ARG A 1 198 ? 7.922 5.893 1.741 1.00 98.06 198 ARG A C 1
ATOM 1501 O O . ARG A 1 198 ? 6.969 5.207 1.374 1.00 98.06 198 ARG A O 1
ATOM 1508 N N . ILE A 1 199 ? 8.921 5.419 2.488 1.00 98.25 199 ILE A N 1
ATOM 1509 C CA . ILE A 1 199 ? 8.987 4.045 3.013 1.00 98.25 199 ILE A CA 1
ATOM 1510 C C . ILE A 1 199 ? 7.819 3.798 3.972 1.00 98.25 199 ILE A C 1
ATOM 1512 O O . ILE A 1 199 ? 7.101 2.814 3.798 1.00 98.25 199 ILE A O 1
ATOM 1516 N N . ALA A 1 200 ? 7.569 4.706 4.919 1.00 98.19 200 ALA A N 1
ATOM 1517 C CA . ALA A 1 200 ? 6.449 4.599 5.853 1.00 98.19 200 ALA A CA 1
ATOM 1518 C C . ALA A 1 200 ? 5.098 4.543 5.127 1.00 98.19 200 ALA A C 1
ATOM 1520 O O . ALA A 1 200 ? 4.266 3.676 5.398 1.00 98.19 200 ALA A O 1
ATOM 1521 N N . ARG A 1 201 ? 4.906 5.408 4.125 1.00 97.81 201 ARG A N 1
ATOM 1522 C CA . ARG A 1 201 ? 3.705 5.401 3.281 1.00 97.81 201 ARG A CA 1
ATOM 1523 C C . ARG A 1 201 ? 3.526 4.068 2.547 1.00 97.81 201 ARG A C 1
ATOM 1525 O O . ARG A 1 201 ? 2.405 3.563 2.473 1.00 97.81 201 ARG A O 1
ATOM 1532 N N . SER A 1 202 ? 4.602 3.487 2.014 1.00 97.00 202 SER A N 1
ATOM 1533 C CA . SER A 1 202 ? 4.562 2.156 1.392 1.00 97.00 202 SER A CA 1
ATOM 1534 C C . SER A 1 202 ? 4.239 1.056 2.409 1.00 97.00 202 SER A C 1
ATOM 1536 O O . SER A 1 202 ? 3.426 0.182 2.110 1.00 97.00 202 SER A O 1
ATOM 1538 N N . ALA A 1 203 ? 4.801 1.123 3.619 1.00 97.31 203 ALA A N 1
ATOM 1539 C CA . ALA A 1 203 ? 4.495 0.191 4.701 1.00 97.31 203 ALA A CA 1
ATOM 1540 C C . ALA A 1 203 ? 2.998 0.219 5.052 1.00 97.31 203 ALA A C 1
ATOM 1542 O O . ALA A 1 203 ? 2.350 -0.828 5.066 1.00 97.31 203 ALA A O 1
ATOM 1543 N N . ALA A 1 204 ? 2.421 1.413 5.241 1.00 96.69 204 ALA A N 1
ATOM 1544 C CA . ALA A 1 204 ? 0.991 1.583 5.496 1.00 96.69 204 ALA A CA 1
ATOM 1545 C C . ALA A 1 204 ? 0.127 1.029 4.353 1.00 96.69 204 ALA A C 1
ATOM 1547 O O . ALA A 1 204 ? -0.826 0.292 4.606 1.00 96.69 204 ALA A O 1
ATOM 1548 N N . ARG A 1 205 ? 0.492 1.314 3.093 1.00 95.31 205 ARG A N 1
ATOM 1549 C CA . ARG A 1 205 ? -0.239 0.848 1.902 1.00 95.31 205 ARG A CA 1
ATOM 1550 C C . ARG A 1 205 ? -0.371 -0.675 1.841 1.00 95.31 205 ARG A C 1
ATOM 1552 O O . ARG A 1 205 ? -1.422 -1.168 1.445 1.00 95.31 205 ARG A O 1
ATOM 1559 N N . TYR A 1 206 ? 0.672 -1.408 2.228 1.00 94.56 206 TYR A N 1
ATOM 1560 C CA . TYR A 1 206 ? 0.670 -2.876 2.247 1.00 94.56 206 TYR A CA 1
ATOM 1561 C C . TYR A 1 206 ? 0.316 -3.469 3.622 1.00 94.56 206 TYR A C 1
ATOM 1563 O O . TYR A 1 206 ? 0.426 -4.673 3.841 1.00 94.56 206 TYR A O 1
ATOM 1571 N N . GLY A 1 207 ? -0.158 -2.640 4.557 1.00 93.56 207 GLY A N 1
ATOM 1572 C CA . GLY A 1 207 ? -0.680 -3.086 5.845 1.00 93.56 207 GLY A CA 1
ATOM 1573 C C . GLY A 1 207 ? 0.379 -3.426 6.898 1.00 93.56 207 GLY A C 1
ATOM 1574 O O . GLY A 1 207 ? 0.032 -4.063 7.895 1.00 93.56 207 GLY A O 1
ATOM 1575 N N . HIS A 1 208 ? 1.632 -2.999 6.725 1.00 95.38 208 HIS A N 1
ATOM 1576 C CA . HIS A 1 208 ? 2.721 -3.108 7.711 1.00 95.38 208 HIS A CA 1
ATOM 1577 C C . HIS A 1 208 ? 2.700 -1.918 8.674 1.00 95.38 208 HIS A C 1
ATOM 1579 O O . HIS A 1 208 ? 3.617 -1.102 8.744 1.00 95.38 208 HIS A O 1
ATOM 1585 N N . LEU A 1 209 ? 1.595 -1.789 9.402 1.00 95.38 209 LEU A N 1
ATOM 1586 C CA . LEU A 1 209 ? 1.265 -0.583 10.163 1.00 95.38 209 LEU A CA 1
ATOM 1587 C C . LEU A 1 209 ? 2.168 -0.370 11.383 1.00 95.38 209 LEU A C 1
ATOM 1589 O O . LEU A 1 209 ? 2.477 0.766 11.713 1.00 95.38 209 LEU A O 1
ATOM 1593 N N . SER A 1 210 ? 2.674 -1.439 12.002 1.00 94.38 210 SER A N 1
ATOM 1594 C CA . SER A 1 210 ? 3.675 -1.319 13.071 1.00 94.38 210 SER A CA 1
ATOM 1595 C C . SER A 1 210 ? 4.985 -0.707 12.569 1.00 94.38 210 SER A C 1
ATOM 1597 O O . SER A 1 210 ? 5.586 0.110 13.259 1.00 94.38 210 SER A O 1
ATOM 1599 N N . VAL A 1 211 ? 5.407 -1.067 11.351 1.00 95.62 211 VAL A N 1
ATOM 1600 C CA . VAL A 1 211 ? 6.601 -0.502 10.707 1.00 95.62 211 VAL A CA 1
ATOM 1601 C C . VAL A 1 211 ? 6.356 0.960 10.350 1.00 95.62 211 VAL A C 1
ATOM 1603 O O . VAL A 1 211 ? 7.196 1.805 10.640 1.00 95.62 211 VAL A O 1
ATOM 1606 N N . CYS A 1 212 ? 5.187 1.272 9.777 1.00 97.38 212 CYS A N 1
ATOM 1607 C CA . CYS A 1 212 ? 4.797 2.651 9.492 1.00 97.38 212 CYS A CA 1
ATOM 1608 C C . CYS A 1 212 ? 4.862 3.517 10.753 1.00 97.38 212 CYS A C 1
ATOM 1610 O O . CYS A 1 212 ? 5.585 4.508 10.738 1.00 97.38 212 CYS A O 1
ATOM 1612 N N . ALA A 1 213 ? 4.186 3.105 11.836 1.00 96.81 213 ALA A N 1
ATOM 1613 C CA . ALA A 1 213 ? 4.170 3.811 13.118 1.00 96.81 213 ALA A CA 1
ATOM 1614 C C . ALA A 1 213 ? 5.585 4.113 13.632 1.00 96.81 213 ALA A C 1
ATOM 1616 O O . ALA A 1 213 ? 5.885 5.258 13.949 1.00 96.81 213 ALA A O 1
ATOM 1617 N N . GLY A 1 214 ? 6.477 3.115 13.627 1.00 96.00 214 GLY A N 1
ATOM 1618 C CA . GLY A 1 214 ? 7.860 3.297 14.075 1.00 96.00 214 GLY A CA 1
ATOM 1619 C C . GLY A 1 214 ? 8.648 4.321 13.252 1.00 96.00 214 GLY A C 1
ATOM 1620 O O . GLY A 1 214 ? 9.438 5.074 13.816 1.00 96.00 214 GLY A O 1
ATOM 1621 N N . ILE A 1 215 ? 8.422 4.386 11.935 1.00 97.50 215 ILE A N 1
ATOM 1622 C CA . ILE A 1 215 ? 9.104 5.355 11.065 1.00 97.50 215 ILE A CA 1
ATOM 1623 C C . ILE A 1 215 ? 8.510 6.759 11.241 1.00 97.50 215 ILE A C 1
ATOM 1625 O O . ILE A 1 215 ? 9.259 7.719 11.402 1.00 97.50 215 ILE A O 1
ATOM 1629 N N . VAL A 1 216 ? 7.180 6.912 11.213 1.00 97.25 216 VAL A N 1
ATOM 1630 C CA . VAL A 1 216 ? 6.559 8.248 11.320 1.00 97.25 216 VAL A CA 1
ATOM 1631 C C . VAL A 1 216 ? 6.693 8.863 12.714 1.00 97.25 216 VAL A C 1
ATOM 1633 O O . VAL A 1 216 ? 6.821 10.083 12.792 1.00 97.25 216 VAL A O 1
ATOM 1636 N N . GLY A 1 217 ? 6.757 8.037 13.766 1.00 95.31 217 GLY A N 1
ATOM 1637 C CA . GLY A 1 217 ? 7.069 8.463 15.136 1.00 95.31 217 GLY A CA 1
ATOM 1638 C C . GLY A 1 217 ? 8.419 9.176 15.224 1.00 95.31 217 GLY A C 1
ATOM 1639 O O . GLY A 1 217 ? 8.556 10.226 15.835 1.00 95.31 217 GLY A O 1
ATOM 1640 N N . GLN A 1 218 ? 9.425 8.681 14.499 1.00 94.44 218 GLN A N 1
ATOM 1641 C CA . GLN A 1 218 ? 10.718 9.366 14.413 1.00 94.44 218 GLN A CA 1
ATOM 1642 C C . GLN A 1 218 ? 10.629 10.641 13.566 1.00 94.44 218 GLN A C 1
ATOM 1644 O O . GLN A 1 218 ? 11.299 11.629 13.849 1.00 94.44 218 GLN A O 1
ATOM 1649 N N . LEU A 1 219 ? 9.812 10.646 12.509 1.00 95.50 219 LEU A N 1
ATOM 1650 C CA . LEU A 1 219 ? 9.744 11.773 11.580 1.00 95.50 219 LEU A CA 1
ATOM 1651 C C . LEU A 1 219 ? 9.071 13.008 12.173 1.00 95.50 219 LEU A C 1
ATOM 1653 O O . LEU A 1 219 ? 9.543 14.110 11.905 1.00 95.50 219 LEU A O 1
ATOM 1657 N N . HIS A 1 220 ? 7.985 12.866 12.940 1.00 91.00 220 HIS A N 1
ATOM 1658 C CA . HIS A 1 220 ? 7.203 14.033 13.369 1.00 91.00 220 HIS A CA 1
ATOM 1659 C C . HIS A 1 220 ? 7.990 14.980 14.289 1.00 91.00 220 HIS A C 1
ATOM 1661 O O . HIS A 1 220 ? 7.678 16.168 14.339 1.00 91.00 220 HIS A O 1
ATOM 1667 N N . GLU A 1 221 ? 9.024 14.496 14.981 1.00 90.44 221 GLU A N 1
ATOM 1668 C CA . GLU A 1 221 ? 9.921 15.312 15.816 1.00 90.44 221 GLU A CA 1
ATOM 1669 C C . GLU A 1 221 ? 10.931 16.139 15.001 1.00 90.44 221 GLU A C 1
ATOM 1671 O O . GLU A 1 221 ? 11.507 17.097 15.509 1.00 90.44 221 GLU A O 1
ATOM 1676 N N . HIS A 1 222 ? 11.126 15.804 13.723 1.00 92.88 222 HIS A N 1
ATOM 1677 C CA . HIS A 1 222 ? 12.155 16.391 12.860 1.00 92.88 222 HIS A CA 1
ATOM 1678 C C . HIS A 1 222 ? 11.596 17.364 11.812 1.00 92.88 222 HIS A C 1
ATOM 1680 O O . HIS A 1 222 ? 12.331 17.822 10.935 1.00 92.88 222 HIS A O 1
ATOM 1686 N N . VAL A 1 223 ? 10.299 17.682 11.864 1.00 93.62 223 VAL A N 1
ATOM 1687 C CA . VAL A 1 223 ? 9.659 18.578 10.893 1.00 93.62 223 VAL A CA 1
ATOM 1688 C C . VAL A 1 223 ? 9.457 19.973 11.473 1.00 93.62 223 VAL A C 1
ATOM 1690 O O . VAL A 1 223 ? 8.943 20.140 12.570 1.00 93.62 223 VAL A O 1
ATOM 1693 N N . SER A 1 224 ? 9.819 20.997 10.697 1.00 91.38 224 SER A N 1
ATOM 1694 C CA . SER A 1 224 ? 9.735 22.402 11.123 1.00 91.38 224 SER A CA 1
ATOM 1695 C C . SER A 1 224 ? 8.337 23.022 10.998 1.00 91.38 224 SER A C 1
ATOM 1697 O O . SER A 1 224 ? 8.099 24.104 11.523 1.00 91.38 224 SER A O 1
ATOM 1699 N N . SER A 1 225 ? 7.419 22.384 10.267 1.00 93.81 225 SER A N 1
ATOM 1700 C CA . SER A 1 225 ? 6.044 22.862 10.081 1.00 93.81 225 SER A CA 1
ATOM 1701 C C . SER A 1 225 ? 5.094 22.164 11.046 1.00 93.81 225 SER A C 1
ATOM 1703 O O . SER A 1 225 ? 5.002 20.938 11.046 1.00 93.81 225 SER A O 1
ATOM 1705 N N . GLU A 1 226 ? 4.323 22.951 11.793 1.00 94.81 226 GLU A N 1
ATOM 1706 C CA . GLU A 1 226 ? 3.301 22.457 12.722 1.00 94.81 226 GLU A CA 1
ATOM 1707 C C . GLU A 1 226 ? 2.228 21.611 12.015 1.00 94.81 226 GLU A C 1
ATOM 1709 O O . GLU A 1 226 ? 1.872 20.529 12.480 1.00 94.81 226 GLU A O 1
ATOM 1714 N N . HIS A 1 227 ? 1.766 22.034 10.834 1.00 95.69 227 HIS A N 1
ATOM 1715 C CA . HIS A 1 227 ? 0.780 21.269 10.064 1.00 95.69 227 HIS A CA 1
ATOM 1716 C C . HIS A 1 227 ? 1.321 19.902 9.631 1.00 95.69 227 HIS A C 1
ATOM 1718 O O . HIS A 1 227 ? 0.607 18.901 9.687 1.00 95.69 227 HIS A O 1
ATOM 1724 N N . LEU A 1 228 ? 2.595 19.842 9.229 1.00 95.19 228 LEU A N 1
ATOM 1725 C CA . LEU A 1 228 ? 3.239 18.581 8.866 1.00 95.19 228 LEU A CA 1
ATOM 1726 C C . LEU A 1 228 ? 3.528 17.707 10.093 1.00 95.19 228 LEU A C 1
ATOM 1728 O O . LEU A 1 228 ? 3.395 16.489 9.997 1.00 95.19 228 LEU A O 1
ATOM 1732 N N . HIS A 1 229 ? 3.866 18.304 11.239 1.00 96.88 229 HIS A N 1
ATOM 1733 C CA . HIS A 1 229 ? 3.978 17.588 12.510 1.00 96.88 229 HIS A CA 1
ATOM 1734 C C . HIS A 1 229 ? 2.657 16.884 12.850 1.00 96.88 229 HIS A C 1
ATOM 1736 O O . HIS A 1 229 ? 2.638 15.667 13.027 1.00 96.88 229 HIS A O 1
ATOM 1742 N N . PHE A 1 230 ? 1.532 17.609 12.833 1.00 97.50 230 PHE A N 1
ATOM 1743 C CA . PHE A 1 230 ? 0.217 17.022 13.102 1.00 97.50 230 PHE A CA 1
ATOM 1744 C C . PHE A 1 230 ? -0.231 16.015 12.037 1.00 97.50 230 PHE A C 1
ATOM 1746 O O . PHE A 1 230 ? -0.899 15.031 12.363 1.00 97.50 230 PHE A O 1
ATOM 1753 N N . TRP A 1 231 ? 0.155 16.207 10.774 1.00 97.25 231 TRP A N 1
ATOM 1754 C CA . TRP A 1 231 ? -0.064 15.208 9.728 1.00 97.25 231 TRP A CA 1
ATOM 1755 C C . TRP A 1 231 ? 0.668 13.898 10.043 1.00 97.25 231 TRP A C 1
ATOM 1757 O O . TRP A 1 231 ? 0.066 12.828 9.987 1.00 97.25 231 TRP A O 1
ATOM 1767 N N . LEU A 1 232 ? 1.946 13.960 10.417 1.00 97.88 232 LEU A N 1
ATOM 1768 C CA . LEU A 1 232 ? 2.725 12.768 10.753 1.00 97.88 232 LEU A CA 1
ATOM 1769 C C . LEU A 1 232 ? 2.240 12.104 12.046 1.00 97.88 232 LEU A C 1
ATOM 1771 O O . LEU A 1 232 ? 2.097 10.883 12.063 1.00 97.88 232 LEU A O 1
ATOM 1775 N N . LEU A 1 233 ? 1.884 12.888 13.067 1.00 97.75 233 LEU A N 1
ATOM 1776 C CA . LEU A 1 233 ? 1.262 12.382 14.294 1.00 97.75 233 LEU A CA 1
ATOM 1777 C C . LEU A 1 233 ? -0.068 11.672 14.003 1.00 97.75 233 LEU A C 1
ATOM 1779 O O . LEU A 1 233 ? -0.370 10.629 14.577 1.00 97.75 233 LEU A O 1
ATOM 1783 N N . THR A 1 234 ? -0.854 12.194 13.056 1.00 97.88 234 THR A N 1
ATOM 1784 C CA . THR A 1 234 ? -2.068 11.516 12.581 1.00 97.88 234 THR A CA 1
ATOM 1785 C C . THR A 1 234 ? -1.741 10.136 12.017 1.00 97.88 234 THR A C 1
ATOM 1787 O O . THR A 1 234 ? -2.410 9.158 12.354 1.00 97.88 234 THR A O 1
ATOM 1790 N N . LEU A 1 235 ? -0.733 10.052 11.142 1.00 97.81 235 LEU A N 1
ATOM 1791 C CA . LEU A 1 235 ? -0.325 8.790 10.528 1.00 97.81 235 LEU A CA 1
ATOM 1792 C C . LEU A 1 235 ? 0.198 7.799 11.567 1.00 97.81 235 LEU A C 1
ATOM 1794 O O . LEU A 1 235 ? -0.071 6.604 11.438 1.00 97.81 235 LEU A O 1
ATOM 1798 N N . GLU A 1 236 ? 0.910 8.276 12.586 1.00 98.00 236 GLU A N 1
ATOM 1799 C CA . GLU A 1 236 ? 1.403 7.451 13.684 1.00 98.00 236 GLU A CA 1
ATOM 1800 C C . GLU A 1 236 ? 0.248 6.851 14.478 1.00 98.00 236 GLU A C 1
ATOM 1802 O O . GLU A 1 236 ? 0.107 5.630 14.528 1.00 98.00 236 GLU A O 1
ATOM 1807 N N . GLU A 1 237 ? -0.620 7.701 15.027 1.00 97.88 237 GLU A N 1
ATOM 1808 C CA . GLU A 1 237 ? -1.754 7.291 15.854 1.00 97.88 237 GLU A CA 1
ATOM 1809 C C . GLU A 1 237 ? -2.679 6.337 15.087 1.00 97.88 237 GLU A C 1
ATOM 1811 O O . GLU A 1 237 ? -3.078 5.293 15.606 1.00 97.88 237 GLU A O 1
ATOM 1816 N N . LEU A 1 238 ? -2.951 6.617 13.807 1.00 97.06 238 LEU A N 1
ATOM 1817 C CA . LEU A 1 238 ? -3.733 5.721 12.956 1.00 97.06 238 LEU A CA 1
ATOM 1818 C C . LEU A 1 238 ? -3.041 4.361 12.766 1.00 97.06 238 LEU A C 1
ATOM 1820 O O . LEU A 1 238 ? -3.680 3.311 12.867 1.00 97.06 238 LEU A O 1
ATOM 1824 N N . SER A 1 239 ? -1.731 4.368 12.516 1.00 97.12 239 SER A N 1
ATOM 1825 C CA . SER A 1 239 ? -0.947 3.150 12.306 1.00 97.12 239 SER A CA 1
ATOM 1826 C C . SER A 1 239 ? -0.861 2.297 13.574 1.00 97.12 239 SER A C 1
ATOM 1828 O O . SER A 1 239 ? -1.027 1.079 13.500 1.00 97.12 239 SER A O 1
ATOM 1830 N N . VAL A 1 240 ? -0.677 2.913 14.746 1.00 96.94 240 VAL A N 1
ATOM 1831 C CA . VAL A 1 240 ? -0.707 2.229 16.050 1.00 96.94 240 VAL A CA 1
ATOM 1832 C C . VAL A 1 240 ? -2.098 1.650 16.321 1.00 96.94 240 VAL A C 1
ATOM 1834 O O . VAL A 1 240 ? -2.226 0.481 16.701 1.00 96.94 240 VAL A O 1
ATOM 1837 N N . GLY A 1 241 ? -3.150 2.432 16.061 1.00 96.12 241 GLY A N 1
ATOM 1838 C CA . GLY A 1 241 ? -4.538 2.004 16.210 1.00 96.12 241 GLY A CA 1
ATOM 1839 C C . GLY A 1 241 ? -4.882 0.787 15.350 1.00 96.12 241 GLY A C 1
ATOM 1840 O O . GLY A 1 241 ? -5.470 -0.171 15.843 1.00 96.12 241 GLY A O 1
ATOM 1841 N N . GLU A 1 242 ? -4.476 0.765 14.084 1.00 95.12 242 GLU A N 1
ATOM 1842 C CA . GLU A 1 242 ? -4.722 -0.384 13.207 1.00 95.12 242 GLU A CA 1
ATOM 1843 C C . GLU A 1 242 ? -3.793 -1.576 13.509 1.00 95.12 242 GLU A C 1
ATOM 1845 O O . GLU A 1 242 ? -4.212 -2.733 13.420 1.00 95.12 242 GLU A O 1
ATOM 1850 N N . ALA A 1 243 ? -2.546 -1.335 13.929 1.00 93.94 243 ALA A N 1
ATOM 1851 C CA . ALA A 1 243 ? -1.638 -2.403 14.345 1.00 93.94 243 ALA A CA 1
ATOM 1852 C C . ALA A 1 243 ? -2.157 -3.143 15.591 1.00 93.94 243 ALA A C 1
ATOM 1854 O O . ALA A 1 243 ? -2.081 -4.375 15.650 1.00 93.94 243 ALA A O 1
ATOM 1855 N N . CYS A 1 244 ? -2.751 -2.434 16.561 1.00 93.56 244 CYS A N 1
ATOM 1856 C CA . CYS A 1 244 ? -3.262 -3.065 17.780 1.00 93.56 244 CYS A CA 1
ATOM 1857 C C . CYS A 1 244 ? -4.479 -3.979 17.531 1.00 93.56 244 CYS A C 1
ATOM 1859 O O . CYS A 1 244 ? -4.659 -4.963 18.252 1.00 93.56 244 CYS A O 1
ATOM 1861 N N . LEU A 1 245 ? -5.242 -3.769 16.447 1.00 93.38 245 LEU A N 1
ATOM 1862 C CA . LEU A 1 245 ? -6.307 -4.690 16.013 1.00 93.38 245 LEU A CA 1
ATOM 1863 C C . LEU A 1 245 ? -5.783 -6.074 15.608 1.00 93.38 245 LEU A C 1
ATOM 1865 O O . LEU A 1 245 ? -6.543 -7.046 15.617 1.00 93.38 245 LEU A O 1
ATOM 1869 N N . ARG A 1 246 ? -4.495 -6.184 15.271 1.00 88.56 246 ARG A N 1
ATOM 1870 C CA . ARG A 1 246 ? -3.798 -7.450 14.984 1.00 88.56 246 ARG A CA 1
ATOM 1871 C C . ARG A 1 246 ? -2.951 -7.943 16.156 1.00 88.56 246 ARG A C 1
ATOM 1873 O O . ARG A 1 246 ? -2.372 -9.020 16.070 1.00 88.56 246 ARG A O 1
ATOM 1880 N N . GLY A 1 247 ? -2.884 -7.163 17.232 1.00 85.38 247 GLY A N 1
ATOM 1881 C CA . GLY A 1 247 ? -2.162 -7.512 18.444 1.00 85.38 247 GLY A CA 1
ATOM 1882 C C . GLY A 1 247 ? -2.821 -8.651 19.216 1.00 85.38 247 GLY A C 1
ATOM 1883 O O . GLY A 1 247 ? -3.934 -9.096 18.908 1.00 85.38 247 GLY A O 1
ATOM 1884 N N . GLU A 1 248 ? -2.119 -9.094 20.249 1.00 84.62 248 GLU A N 1
ATOM 1885 C CA . GLU A 1 248 ? -2.584 -10.108 21.188 1.00 84.62 248 GLU A CA 1
ATOM 1886 C C . GLU A 1 248 ? -3.558 -9.503 22.216 1.00 84.62 248 GLU A C 1
ATOM 1888 O O . GLU A 1 248 ? -3.583 -8.293 22.447 1.00 84.62 248 GLU A O 1
ATOM 1893 N N . GLY A 1 249 ? -4.398 -10.343 22.824 1.00 88.88 249 GLY A N 1
ATOM 1894 C CA . GLY A 1 249 ? -5.339 -9.936 23.872 1.00 88.88 249 GLY A CA 1
ATOM 1895 C C . GLY A 1 249 ? -6.818 -9.937 23.467 1.00 88.88 249 GLY A C 1
ATOM 1896 O O . GLY A 1 249 ? -7.216 -10.278 22.349 1.00 88.88 249 GLY A O 1
ATOM 1897 N N . GLY A 1 250 ? -7.674 -9.579 24.427 1.00 93.19 250 GLY A N 1
ATOM 1898 C CA . GLY A 1 250 ? -9.127 -9.659 24.277 1.00 93.19 250 GLY A CA 1
ATOM 1899 C C . GLY A 1 250 ? -9.671 -8.712 23.203 1.00 93.19 250 GLY A C 1
ATOM 1900 O O . GLY A 1 250 ? -9.348 -7.529 23.189 1.00 93.19 250 GLY A O 1
ATOM 1901 N N . LEU A 1 251 ? -10.565 -9.210 22.338 1.00 94.12 251 LEU A N 1
ATOM 1902 C CA . LEU A 1 251 ? -11.123 -8.446 21.210 1.00 94.12 251 LEU A CA 1
ATOM 1903 C C . LEU A 1 251 ? -11.709 -7.078 21.608 1.00 94.12 251 LEU A C 1
ATOM 1905 O O . LEU A 1 251 ? -11.445 -6.094 20.932 1.00 94.12 251 LEU A O 1
ATOM 1909 N N . ILE A 1 252 ? -12.452 -6.995 22.718 1.00 93.38 252 ILE A N 1
ATOM 1910 C CA . ILE A 1 252 ? -13.021 -5.719 23.198 1.00 93.38 252 ILE A CA 1
ATOM 1911 C C . ILE A 1 252 ? -11.919 -4.732 23.598 1.00 93.38 252 ILE A C 1
ATOM 1913 O O . ILE A 1 252 ? -12.014 -3.557 23.263 1.00 93.38 252 ILE A O 1
ATOM 1917 N N . ALA A 1 253 ? -10.869 -5.198 24.280 1.00 93.94 253 ALA A N 1
ATOM 1918 C CA . ALA A 1 253 ? -9.756 -4.342 24.681 1.00 93.94 253 ALA A CA 1
ATOM 1919 C C . ALA A 1 253 ? -9.010 -3.805 23.452 1.00 93.94 253 ALA A C 1
ATOM 1921 O O . ALA A 1 253 ? -8.732 -2.612 23.379 1.00 93.94 253 ALA A O 1
ATOM 1922 N N . ARG A 1 254 ? -8.776 -4.663 22.448 1.00 96.06 254 ARG A N 1
ATOM 1923 C CA . ARG A 1 254 ? -8.151 -4.266 21.176 1.00 96.06 254 ARG A CA 1
ATOM 1924 C C . ARG A 1 254 ? -9.002 -3.255 20.406 1.00 96.06 254 ARG A C 1
ATOM 1926 O O . ARG A 1 254 ? -8.473 -2.249 19.953 1.00 96.06 254 ARG A O 1
ATOM 1933 N N . LEU A 1 255 ? -10.318 -3.469 20.315 1.00 96.44 255 LEU A N 1
ATOM 1934 C CA . LEU A 1 255 ? -11.241 -2.508 19.695 1.00 96.44 255 LEU A CA 1
ATOM 1935 C C . LEU A 1 255 ? -11.265 -1.168 20.446 1.00 96.44 255 LEU A C 1
ATOM 1937 O O . LEU A 1 255 ? -11.250 -0.115 19.812 1.00 96.44 255 LEU A O 1
ATOM 1941 N N . GLY A 1 256 ? -11.260 -1.191 21.781 1.00 95.00 256 GLY A N 1
ATOM 1942 C CA . GLY A 1 256 ? -11.209 0.017 22.609 1.00 95.00 256 GLY A CA 1
ATOM 1943 C C . GLY A 1 256 ? -9.911 0.808 22.425 1.00 95.00 256 GLY A C 1
ATOM 1944 O O . GLY A 1 256 ? -9.960 2.018 22.207 1.00 95.00 256 GLY A O 1
ATOM 1945 N N . ALA A 1 257 ? -8.763 0.125 22.437 1.00 95.75 257 ALA A N 1
ATOM 1946 C CA . ALA A 1 257 ? -7.462 0.738 22.176 1.00 95.75 257 ALA A CA 1
ATOM 1947 C C . ALA A 1 257 ? -7.402 1.351 20.768 1.00 95.75 257 ALA A C 1
ATOM 1949 O O . ALA A 1 257 ? -7.075 2.528 20.624 1.00 95.75 257 ALA A O 1
ATOM 1950 N N . ALA A 1 258 ? -7.814 0.597 19.743 1.00 97.12 258 ALA A N 1
ATOM 1951 C CA . ALA A 1 258 ? -7.859 1.082 18.366 1.00 97.12 258 ALA A CA 1
ATOM 1952 C C . ALA A 1 258 ? -8.746 2.325 18.225 1.00 97.12 258 ALA A C 1
ATOM 1954 O O . ALA A 1 258 ? -8.342 3.299 17.594 1.00 97.12 258 ALA A O 1
ATOM 1955 N N . THR A 1 259 ? -9.924 2.320 18.854 1.00 96.44 259 THR A N 1
ATOM 1956 C CA . THR A 1 259 ? -10.856 3.459 18.862 1.00 96.44 259 THR A CA 1
ATOM 1957 C C . THR A 1 259 ? -10.226 4.693 19.518 1.00 96.44 259 THR A C 1
ATOM 1959 O O . THR A 1 259 ? -10.346 5.797 18.993 1.00 96.44 259 THR A O 1
ATOM 1962 N N . SER A 1 260 ? -9.512 4.522 20.637 1.00 96.69 260 SER A N 1
ATOM 1963 C CA . SER A 1 260 ? -8.811 5.623 21.313 1.00 96.69 260 SER A CA 1
ATOM 1964 C C . SER A 1 260 ? -7.758 6.269 20.408 1.00 96.69 260 SER A C 1
ATOM 1966 O O . SER A 1 260 ? -7.757 7.489 20.246 1.00 96.69 260 SER A O 1
ATOM 1968 N N . HIS A 1 261 ? -6.924 5.454 19.760 1.00 97.69 261 HIS A N 1
ATOM 1969 C CA . HIS A 1 261 ? -5.925 5.924 18.800 1.00 97.69 261 HIS A CA 1
ATOM 1970 C C . HIS A 1 261 ? -6.559 6.624 17.585 1.00 97.69 261 HIS A C 1
ATOM 1972 O O . HIS A 1 261 ? -6.106 7.692 17.182 1.00 97.69 261 HIS A O 1
ATOM 1978 N N . HIS A 1 262 ? -7.674 6.110 17.055 1.00 97.00 262 HIS A N 1
ATOM 1979 C CA . HIS A 1 262 ? -8.405 6.773 15.966 1.00 97.00 262 HIS A CA 1
ATOM 1980 C C . HIS A 1 262 ? -8.935 8.156 16.362 1.00 97.00 262 HIS A C 1
ATOM 1982 O O . HIS A 1 262 ? -8.885 9.081 15.553 1.00 97.00 262 HIS A O 1
ATOM 1988 N N . TYR A 1 263 ? -9.413 8.335 17.597 1.00 96.56 263 TYR A N 1
ATOM 1989 C CA . TYR A 1 263 ? -9.842 9.653 18.071 1.00 96.56 263 TYR A CA 1
ATOM 1990 C C . TYR A 1 263 ? -8.683 10.635 18.236 1.00 96.56 263 TYR A C 1
ATOM 1992 O O . TYR A 1 263 ? -8.836 11.805 17.883 1.00 96.56 263 TYR A O 1
ATOM 2000 N N . LYS A 1 264 ? -7.524 10.174 18.722 1.00 97.81 264 LYS A N 1
ATOM 2001 C CA . LYS A 1 264 ? -6.307 10.998 18.771 1.00 97.81 264 LYS A CA 1
ATOM 2002 C C . LYS A 1 264 ? -5.879 11.427 17.371 1.00 97.81 264 LYS A C 1
ATOM 2004 O O . LYS A 1 264 ? -5.666 12.613 17.133 1.00 97.81 264 LYS A O 1
ATOM 2009 N N . ALA A 1 265 ? -5.866 10.488 16.426 1.00 97.56 265 ALA A N 1
ATOM 2010 C CA . ALA A 1 265 ? -5.575 10.772 15.029 1.00 97.56 265 ALA A CA 1
ATOM 2011 C C . ALA A 1 265 ? -6.590 11.769 14.430 1.00 97.56 265 ALA A C 1
ATOM 2013 O O . ALA A 1 265 ? -6.203 12.697 13.727 1.00 97.56 265 ALA A O 1
ATOM 2014 N N . LEU A 1 266 ? -7.885 11.641 14.746 1.00 97.06 266 LEU A N 1
ATOM 2015 C CA . LEU A 1 266 ? -8.924 12.573 14.289 1.00 97.06 266 LEU A CA 1
ATOM 2016 C C . LEU A 1 266 ? -8.755 13.990 14.869 1.00 97.06 266 LEU A C 1
ATOM 2018 O O . LEU A 1 266 ? -9.106 14.972 14.216 1.00 97.06 266 LEU A O 1
ATOM 2022 N N . ALA A 1 267 ? -8.242 14.119 16.092 1.00 97.19 267 ALA A N 1
ATOM 2023 C CA . ALA A 1 267 ? -7.892 15.420 16.653 1.00 97.19 267 ALA A CA 1
ATOM 2024 C C . ALA A 1 267 ? -6.673 16.020 15.931 1.00 97.19 267 ALA A C 1
ATOM 2026 O O . ALA A 1 267 ? -6.718 17.177 15.512 1.00 97.19 267 ALA A O 1
ATOM 2027 N N . ALA A 1 268 ? -5.629 15.215 15.709 1.00 97.31 268 ALA A N 1
ATOM 2028 C CA . ALA A 1 268 ? -4.414 15.638 15.018 1.00 97.31 268 ALA A CA 1
ATOM 2029 C C . ALA A 1 268 ? -4.681 16.060 13.560 1.00 97.31 268 ALA A C 1
ATOM 2031 O O . ALA A 1 268 ? -4.228 17.122 13.142 1.00 97.31 268 ALA A O 1
ATOM 2032 N N . ILE A 1 269 ? -5.493 15.319 12.795 1.00 97.31 269 ILE A N 1
ATOM 2033 C CA . ILE A 1 269 ? -5.766 15.656 11.385 1.00 97.31 269 ILE A CA 1
ATOM 2034 C C . ILE A 1 269 ? -6.521 16.979 11.241 1.00 97.31 269 ILE A C 1
ATOM 2036 O O . ILE A 1 269 ? -6.301 17.728 10.290 1.00 97.31 269 ILE A O 1
ATOM 2040 N N . LYS A 1 270 ? -7.387 17.300 12.209 1.00 95.75 270 LYS A N 1
ATOM 2041 C CA . LYS A 1 270 ? -8.085 18.589 12.258 1.00 95.75 270 LYS A CA 1
ATOM 2042 C C . LYS A 1 270 ? -7.117 19.739 12.532 1.00 95.75 270 LYS A C 1
ATOM 2044 O O . LYS A 1 270 ? -7.289 20.793 11.934 1.00 95.75 270 LYS A O 1
ATOM 2049 N N . ALA A 1 271 ? -6.099 19.525 13.369 1.00 96.12 271 ALA A N 1
ATOM 2050 C CA . ALA A 1 271 ? -5.029 20.497 13.609 1.00 96.12 271 ALA A CA 1
ATOM 2051 C C . ALA A 1 271 ? -4.064 20.635 12.410 1.00 96.12 271 ALA A C 1
ATOM 2053 O O . ALA A 1 271 ? -3.540 21.716 12.149 1.00 96.12 271 ALA A O 1
ATOM 2054 N N . ALA A 1 272 ? -3.862 19.560 11.641 1.00 96.75 272 ALA A N 1
ATOM 2055 C CA . ALA A 1 272 ? -3.078 19.586 10.405 1.00 96.75 272 ALA A CA 1
ATOM 2056 C C . ALA A 1 272 ? -3.796 20.305 9.246 1.00 96.75 272 ALA A C 1
ATOM 2058 O O . ALA A 1 272 ? -3.148 20.832 8.342 1.00 96.75 272 ALA A O 1
ATOM 2059 N N . SER A 1 273 ? -5.132 20.303 9.245 1.00 95.81 273 SER A N 1
ATOM 2060 C CA . SER A 1 273 ? -5.944 20.885 8.177 1.00 95.81 273 SER A CA 1
ATOM 2061 C C . SER A 1 273 ? -5.901 22.412 8.204 1.00 95.81 273 SER A C 1
ATOM 2063 O O . SER A 1 273 ? -6.088 23.039 9.243 1.00 95.81 273 SER A O 1
ATOM 2065 N N . THR A 1 274 ? -5.760 23.027 7.030 1.00 94.25 274 THR A N 1
ATOM 2066 C CA . THR A 1 274 ? -5.794 24.490 6.871 1.00 94.25 274 THR A CA 1
ATOM 2067 C C . THR A 1 274 ? -6.872 24.904 5.867 1.00 94.25 274 THR A C 1
A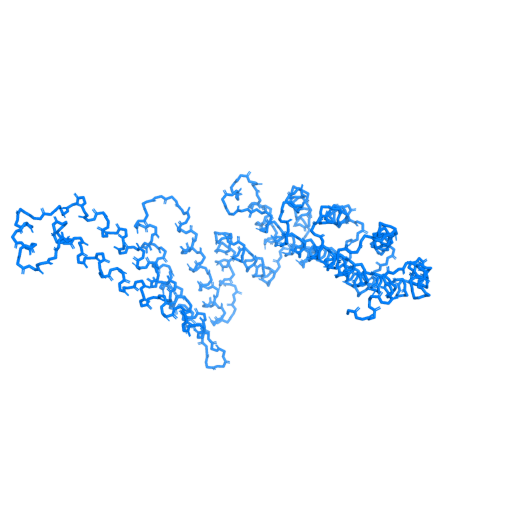TOM 2069 O O . THR A 1 274 ? -7.337 24.067 5.089 1.00 94.25 274 THR A O 1
ATOM 2072 N N . PRO A 1 275 ? -7.282 26.187 5.824 1.00 92.44 275 PRO A N 1
ATOM 2073 C CA . PRO A 1 275 ? -8.183 26.671 4.777 1.00 92.44 275 PRO A CA 1
ATOM 2074 C C . PRO A 1 275 ? -7.601 26.528 3.362 1.00 92.44 275 PRO A C 1
ATOM 2076 O O . PRO A 1 275 ? -8.345 26.275 2.420 1.00 92.44 275 PRO A O 1
ATOM 2079 N N . ALA A 1 276 ? -6.277 26.666 3.212 1.00 92.44 276 ALA A N 1
ATOM 2080 C CA . ALA A 1 276 ? -5.589 26.535 1.926 1.00 92.44 276 ALA A CA 1
ATOM 2081 C C . ALA A 1 276 ? -5.424 25.070 1.488 1.00 92.44 276 ALA A C 1
ATOM 2083 O O . ALA A 1 276 ? -5.498 24.765 0.300 1.00 92.44 276 ALA A O 1
ATOM 2084 N N . GLN A 1 277 ? -5.221 24.160 2.443 1.00 91.38 277 GLN A N 1
ATOM 2085 C CA . GLN A 1 277 ? -5.098 22.727 2.206 1.00 91.38 277 GLN A CA 1
ATOM 2086 C C . GLN A 1 277 ? -6.000 21.974 3.182 1.00 91.38 277 GLN A C 1
ATOM 2088 O O . GLN A 1 277 ? -5.601 21.605 4.290 1.00 91.38 277 GLN A O 1
ATOM 2093 N N . SER A 1 278 ? -7.245 21.779 2.753 1.00 94.38 278 SER A N 1
ATOM 2094 C CA . SER A 1 278 ? -8.267 21.138 3.568 1.00 94.38 278 SER A CA 1
ATOM 2095 C C . SER A 1 278 ? -8.164 19.615 3.499 1.00 94.38 278 SER A C 1
ATOM 2097 O O . SER A 1 278 ? -8.083 19.038 2.414 1.00 94.38 278 SER A O 1
ATOM 2099 N N . LEU A 1 279 ? -8.195 18.961 4.660 1.00 96.12 279 LEU A N 1
ATOM 2100 C CA . LEU A 1 279 ? -8.082 17.504 4.801 1.00 96.12 279 LEU A CA 1
ATOM 2101 C C . LEU A 1 279 ? -9.444 16.859 5.117 1.00 96.12 279 LEU A C 1
ATOM 2103 O O . LEU A 1 279 ? -9.531 15.931 5.922 1.00 96.12 279 LEU A O 1
ATOM 2107 N N . VAL A 1 280 ? -10.523 17.375 4.506 1.00 95.69 280 VAL A N 1
ATOM 2108 C CA . VAL A 1 280 ? -11.911 16.947 4.785 1.00 95.69 280 VAL A CA 1
ATOM 2109 C C . VAL A 1 280 ? -12.093 15.456 4.548 1.00 95.69 280 VAL A C 1
ATOM 2111 O O . VAL A 1 280 ? -12.587 14.759 5.427 1.00 95.69 280 VAL A O 1
ATOM 2114 N N . PHE A 1 281 ? -11.672 14.954 3.383 1.00 95.94 281 PHE A N 1
ATOM 2115 C CA . PHE A 1 281 ? -11.849 13.544 3.039 1.00 95.94 281 PHE A CA 1
ATOM 2116 C C . PHE A 1 281 ? -11.155 12.631 4.053 1.00 95.94 281 PHE A C 1
ATOM 2118 O O . PHE A 1 281 ? -11.749 11.669 4.528 1.00 95.94 281 PHE A O 1
ATOM 2125 N N . GLN A 1 282 ? -9.913 12.951 4.426 1.00 96.50 282 GLN A N 1
ATOM 2126 C CA . GLN A 1 282 ? -9.143 12.176 5.395 1.00 96.50 282 GLN A CA 1
ATOM 2127 C C . GLN A 1 282 ? -9.824 12.187 6.767 1.00 96.50 282 GLN A C 1
ATOM 2129 O O . GLN A 1 282 ? -9.994 11.130 7.371 1.00 96.50 282 GLN A O 1
ATOM 2134 N N . ALA A 1 283 ? -10.262 13.359 7.236 1.00 96.50 283 ALA A N 1
ATOM 2135 C CA . ALA A 1 283 ? -10.952 13.494 8.514 1.00 96.50 283 ALA A CA 1
ATOM 2136 C C . ALA A 1 283 ? -12.285 12.725 8.541 1.00 96.50 283 ALA A C 1
ATOM 2138 O O . ALA A 1 283 ? -12.558 12.009 9.506 1.00 96.50 283 ALA A O 1
ATOM 2139 N N . GLU A 1 284 ? -13.091 12.820 7.480 1.00 96.56 284 GLU A N 1
ATOM 2140 C CA . GLU A 1 284 ? -14.366 12.105 7.377 1.00 96.56 284 GLU A CA 1
ATOM 2141 C C . GLU A 1 284 ? -14.163 10.594 7.262 1.00 96.56 284 GLU A C 1
ATOM 2143 O O . GLU A 1 284 ? -14.786 9.838 8.007 1.00 96.56 284 GLU A O 1
ATOM 2148 N N . TYR A 1 285 ? -13.228 10.137 6.425 1.00 96.00 285 TYR A N 1
ATOM 2149 C CA . TYR A 1 285 ? -12.879 8.720 6.327 1.00 96.00 285 TYR A CA 1
ATOM 2150 C C . TYR A 1 285 ? -12.473 8.141 7.689 1.00 96.00 285 TYR A C 1
ATOM 2152 O O . TYR A 1 285 ? -12.956 7.085 8.104 1.00 96.00 285 TYR A O 1
ATOM 2160 N N . MET A 1 286 ? -11.621 8.853 8.431 1.00 95.19 286 MET A N 1
ATOM 2161 C CA . MET A 1 286 ? -11.183 8.431 9.762 1.00 95.19 286 MET A CA 1
ATOM 2162 C C . MET A 1 286 ? -12.321 8.431 10.787 1.00 95.19 286 MET A C 1
ATOM 2164 O O . MET A 1 286 ? -12.392 7.523 11.620 1.00 95.19 286 MET A O 1
ATOM 2168 N N . ARG A 1 287 ? -13.233 9.410 10.722 1.00 95.81 287 ARG A N 1
ATOM 2169 C CA . ARG A 1 287 ? -14.441 9.438 11.558 1.00 95.81 287 ARG A CA 1
ATOM 2170 C C . ARG A 1 287 ? -15.297 8.195 11.312 1.00 95.81 287 ARG A C 1
ATOM 2172 O O . ARG A 1 287 ? -15.654 7.516 12.273 1.00 95.81 287 ARG A O 1
ATOM 2179 N N . LEU A 1 288 ? -15.554 7.847 10.049 1.00 96.69 288 LEU A N 1
ATOM 2180 C CA . LEU A 1 288 ? -16.319 6.646 9.697 1.00 96.69 288 LEU A CA 1
ATOM 2181 C C . LEU A 1 288 ? -15.612 5.357 10.118 1.00 96.69 288 LEU A C 1
ATOM 2183 O O . LEU A 1 288 ? -16.261 4.394 10.540 1.00 96.69 288 LEU A O 1
ATOM 2187 N N . ARG A 1 289 ? -14.277 5.317 10.050 1.00 95.88 289 ARG A N 1
ATOM 2188 C CA . ARG A 1 289 ? -13.499 4.183 10.564 1.00 95.88 289 ARG A CA 1
ATOM 2189 C C . ARG A 1 289 ? -13.683 4.016 12.069 1.00 95.88 289 ARG A C 1
ATOM 2191 O O . ARG A 1 289 ? -13.910 2.896 12.523 1.00 95.88 289 ARG A O 1
ATOM 2198 N N . CYS A 1 290 ? -13.667 5.114 12.820 1.00 95.31 290 CYS A N 1
ATOM 2199 C CA . CYS A 1 290 ? -13.931 5.111 14.257 1.00 95.31 290 CYS A CA 1
ATOM 2200 C C . CYS A 1 290 ? -15.355 4.618 14.582 1.00 95.31 290 CYS A C 1
ATOM 2202 O O . CYS A 1 290 ? -15.523 3.725 15.413 1.00 95.31 290 CYS A O 1
ATOM 2204 N N . GLU A 1 291 ? -16.371 5.115 13.870 1.00 95.81 291 GLU A N 1
ATOM 2205 C CA . GLU A 1 291 ? -17.768 4.679 14.035 1.00 95.81 291 GLU A CA 1
ATOM 2206 C C . GLU A 1 291 ? -17.947 3.184 13.745 1.00 95.81 291 GLU A C 1
ATOM 2208 O O . GLU A 1 291 ? -18.610 2.475 14.505 1.00 95.81 291 GLU A O 1
ATOM 2213 N N . MET A 1 292 ? -17.293 2.667 12.702 1.00 96.75 292 MET A N 1
ATOM 2214 C CA . MET A 1 292 ? -17.298 1.236 12.391 1.00 96.75 292 MET A CA 1
ATOM 2215 C C . MET A 1 292 ? -16.691 0.405 13.531 1.00 96.75 292 MET A C 1
ATOM 2217 O O . MET A 1 292 ? -17.264 -0.611 13.934 1.00 96.75 292 MET A O 1
ATOM 2221 N N . LEU A 1 293 ? -15.549 0.830 14.087 1.00 96.56 293 LEU A N 1
ATOM 2222 C CA . LEU A 1 293 ? -14.913 0.143 15.219 1.00 96.56 293 LEU A CA 1
ATOM 2223 C C . LEU A 1 293 ? -15.810 0.141 16.464 1.00 96.56 293 LEU A C 1
ATOM 2225 O O . LEU A 1 293 ? -15.886 -0.875 17.159 1.00 96.56 293 LEU A O 1
ATOM 2229 N N . GLN A 1 294 ? -16.539 1.228 16.712 1.00 95.56 294 GLN A N 1
ATOM 2230 C CA . GLN A 1 294 ? -17.515 1.307 17.799 1.00 95.56 294 GLN A CA 1
ATOM 2231 C C . GLN A 1 294 ? -18.717 0.389 17.576 1.00 95.56 294 GLN A C 1
ATOM 2233 O O . GLN A 1 294 ? -19.104 -0.320 18.506 1.00 95.56 294 GLN A O 1
ATOM 2238 N N . CYS A 1 295 ? -19.260 0.326 16.356 1.00 96.75 295 CYS A N 1
ATOM 2239 C CA . CYS A 1 295 ? -20.334 -0.611 16.010 1.00 96.75 295 CYS A CA 1
ATOM 2240 C C . CYS A 1 295 ? -19.891 -2.065 16.252 1.00 96.75 295 CYS A C 1
ATOM 2242 O O . CYS A 1 295 ? -20.613 -2.859 16.861 1.00 96.75 295 CYS A O 1
ATOM 2244 N N . LEU A 1 296 ? -18.662 -2.410 15.848 1.00 96.81 296 LEU A N 1
ATOM 2245 C CA . LEU A 1 296 ? -18.065 -3.724 16.102 1.00 96.81 296 LEU A CA 1
ATOM 2246 C C . LEU A 1 296 ? -17.884 -3.990 17.603 1.00 96.81 296 LEU A C 1
ATOM 2248 O O . LEU A 1 296 ? -18.226 -5.074 18.082 1.00 96.81 296 LEU A O 1
ATOM 2252 N N . ALA A 1 297 ? -17.393 -3.014 18.369 1.00 95.56 297 ALA A N 1
ATOM 2253 C CA . ALA A 1 297 ? -17.239 -3.142 19.817 1.00 95.56 297 ALA A CA 1
ATOM 2254 C C . ALA A 1 297 ? -18.588 -3.360 20.516 1.00 95.56 297 ALA A C 1
ATOM 2256 O O . ALA A 1 297 ? -18.708 -4.251 21.362 1.00 95.56 297 ALA A O 1
ATOM 2257 N N . GLN A 1 298 ? -19.615 -2.607 20.116 1.00 94.94 298 GLN A N 1
ATOM 2258 C CA . GLN A 1 298 ? -20.973 -2.713 20.640 1.00 94.94 298 GLN A CA 1
ATOM 2259 C C . GLN A 1 298 ? -21.605 -4.071 20.317 1.00 94.94 298 GLN A C 1
ATOM 2261 O O . GLN A 1 298 ? -22.261 -4.666 21.178 1.00 94.94 298 GLN A O 1
ATOM 2266 N N . LEU A 1 299 ? -21.370 -4.607 19.117 1.00 95.88 299 LEU A N 1
ATOM 2267 C CA . LEU A 1 299 ? -21.797 -5.954 18.744 1.00 95.88 299 LEU A CA 1
ATOM 2268 C C . LEU A 1 299 ? -21.150 -7.011 19.644 1.00 95.88 299 LEU A C 1
ATOM 2270 O O . LEU A 1 299 ? -21.854 -7.819 20.247 1.00 95.88 299 LEU A O 1
ATOM 2274 N N . VAL A 1 300 ? -19.823 -6.976 19.795 1.00 94.19 300 VAL A N 1
ATOM 2275 C CA . VAL A 1 300 ? -19.097 -7.943 20.633 1.00 94.19 300 VAL A CA 1
ATOM 2276 C C . VAL A 1 300 ? -19.549 -7.848 22.093 1.00 94.19 300 VAL A C 1
ATOM 2278 O O . VAL A 1 300 ? -19.785 -8.876 22.731 1.00 94.19 300 VAL A O 1
ATOM 2281 N N . ALA A 1 301 ? -19.716 -6.635 22.627 1.00 92.56 301 ALA A N 1
ATOM 2282 C CA . ALA A 1 301 ? -20.227 -6.416 23.979 1.00 92.56 301 ALA A CA 1
ATOM 2283 C C . ALA A 1 301 ? -21.660 -6.949 24.145 1.00 92.56 301 ALA A C 1
ATOM 2285 O O . ALA A 1 301 ? -21.973 -7.588 25.150 1.00 92.56 301 ALA A O 1
ATOM 2286 N N . THR A 1 302 ? -22.515 -6.753 23.139 1.00 92.56 302 THR A N 1
ATOM 2287 C CA . THR A 1 302 ? -23.888 -7.272 23.127 1.00 92.56 302 THR A CA 1
ATOM 2288 C C . THR A 1 302 ? -23.902 -8.798 23.150 1.00 92.56 302 THR A C 1
ATOM 2290 O O . THR A 1 302 ? -24.594 -9.378 23.987 1.00 92.56 302 THR A O 1
ATOM 2293 N N . CYS A 1 303 ? -23.083 -9.454 22.325 1.00 90.12 303 CYS A N 1
ATOM 2294 C CA . CYS A 1 303 ? -22.957 -10.911 22.322 1.00 90.12 303 CYS A CA 1
ATOM 2295 C C . CYS A 1 303 ? -22.466 -11.446 23.673 1.00 90.12 303 CYS A C 1
ATOM 2297 O O . CYS A 1 303 ? -23.031 -12.402 24.197 1.00 90.12 303 CYS A O 1
ATOM 2299 N N . LYS A 1 304 ? -21.468 -10.798 24.290 1.00 88.62 304 LYS A N 1
ATOM 2300 C CA . LYS A 1 304 ? -20.994 -11.191 25.628 1.00 88.62 304 LYS A CA 1
ATOM 2301 C C . LYS A 1 304 ? -22.032 -10.958 26.721 1.00 88.62 304 LYS A C 1
ATOM 2303 O O . LYS A 1 304 ? -22.064 -11.715 27.687 1.00 88.62 304 LYS A O 1
ATOM 2308 N N . SER A 1 305 ? -22.895 -9.952 26.564 1.00 87.19 305 SER A N 1
ATOM 2309 C CA . SER A 1 305 ? -23.948 -9.676 27.541 1.00 87.19 305 SER A CA 1
ATOM 2310 C C . SER A 1 305 ? -24.981 -10.798 27.645 1.00 87.19 305 SER A C 1
ATOM 2312 O O . SER A 1 305 ? -25.610 -10.920 28.689 1.00 87.19 305 SER A O 1
ATOM 2314 N N . PHE A 1 306 ? -25.099 -11.661 26.626 1.00 82.38 306 PHE A N 1
ATOM 2315 C CA . PHE A 1 306 ? -25.936 -12.860 26.694 1.00 82.38 306 PHE A CA 1
ATOM 2316 C C . PHE A 1 306 ? -25.540 -13.778 27.854 1.00 82.38 306 PHE A C 1
ATOM 2318 O O . PHE A 1 306 ? -26.396 -14.300 28.561 1.00 82.38 306 PHE A O 1
ATOM 2325 N N . CYS A 1 307 ? -24.232 -13.935 28.074 1.00 82.94 307 CYS A N 1
ATOM 2326 C CA . CYS A 1 307 ? -23.699 -14.808 29.113 1.00 82.94 307 CYS A CA 1
ATOM 2327 C C . CYS A 1 307 ? -23.915 -14.239 30.522 1.00 82.94 307 CYS A C 1
ATOM 2329 O O . CYS A 1 307 ? -23.945 -14.993 31.487 1.00 82.94 307 CYS A O 1
ATOM 2331 N N . THR A 1 308 ? -24.040 -12.916 30.650 1.00 84.12 308 THR A N 1
ATOM 2332 C CA . THR A 1 308 ? -24.152 -12.226 31.947 1.00 84.12 308 THR A CA 1
ATOM 2333 C C . THR A 1 308 ? -25.577 -11.789 32.280 1.00 84.12 308 THR A C 1
ATOM 2335 O O . THR A 1 308 ? -25.874 -11.510 33.435 1.00 84.12 308 THR A O 1
ATOM 2338 N N . ALA A 1 309 ? -26.449 -11.685 31.277 1.00 84.25 309 ALA A N 1
ATOM 2339 C CA . ALA A 1 309 ? -27.837 -11.259 31.407 1.00 84.25 309 ALA A CA 1
ATOM 2340 C C . ALA A 1 309 ? -28.740 -12.197 30.581 1.00 84.25 309 ALA A C 1
ATOM 2342 O O . ALA A 1 309 ? -29.189 -11.812 29.495 1.00 84.25 309 ALA A O 1
ATOM 2343 N N . PRO A 1 310 ? -28.977 -13.433 31.066 1.00 81.38 310 PRO A N 1
ATOM 2344 C CA . PRO A 1 310 ? -29.870 -14.376 30.403 1.00 81.38 310 PRO A CA 1
ATOM 2345 C C . PRO A 1 310 ? -31.313 -13.839 30.359 1.00 81.38 310 PRO A C 1
ATOM 2347 O O . PRO A 1 310 ? -31.644 -12.878 31.066 1.00 81.38 310 PRO A O 1
ATOM 2350 N N . PRO A 1 311 ? -32.192 -14.444 29.539 1.00 83.81 311 PRO A N 1
ATOM 2351 C CA . PRO A 1 311 ? -33.583 -14.024 29.451 1.00 83.81 311 PRO A CA 1
ATOM 2352 C C . PRO A 1 311 ? -34.253 -14.001 30.836 1.00 83.81 311 PRO A C 1
ATOM 2354 O O . PRO A 1 311 ? -34.078 -14.946 31.610 1.00 83.81 311 PRO A O 1
ATOM 2357 N N . PRO A 1 312 ? -35.016 -12.945 31.175 1.00 83.50 312 PRO A N 1
ATOM 2358 C CA . PRO A 1 312 ? -35.692 -12.871 32.465 1.00 83.50 312 PRO A CA 1
ATOM 2359 C C . PRO A 1 312 ? -36.768 -13.960 32.574 1.00 83.50 312 PRO A C 1
ATOM 2361 O O . PRO A 1 312 ? -37.352 -14.359 31.569 1.00 83.50 312 PRO A O 1
ATOM 2364 N N . ALA A 1 313 ? -37.110 -14.385 33.794 1.00 80.75 313 ALA A N 1
ATOM 2365 C CA . ALA A 1 313 ? -38.141 -15.411 34.019 1.00 80.75 313 ALA A CA 1
ATOM 2366 C C . ALA A 1 313 ? -39.513 -15.046 33.405 1.00 80.75 313 ALA A C 1
ATOM 2368 O O . ALA A 1 313 ? -40.271 -15.919 32.998 1.00 80.75 313 ALA A O 1
ATOM 2369 N N . ILE A 1 314 ? -39.803 -13.747 33.272 1.00 82.50 314 ILE A N 1
ATOM 2370 C CA . ILE A 1 314 ? -41.024 -13.208 32.651 1.00 82.50 314 ILE A CA 1
ATOM 2371 C C . ILE A 1 314 ? -40.963 -13.114 31.114 1.00 82.50 314 ILE A C 1
ATOM 2373 O O . ILE A 1 314 ? -41.873 -12.556 30.504 1.00 82.50 314 ILE A O 1
ATOM 2377 N N . ALA A 1 315 ? -39.911 -13.621 30.459 1.00 82.94 315 ALA A N 1
ATOM 2378 C CA . ALA A 1 315 ? -39.734 -13.496 29.008 1.00 82.94 315 ALA A CA 1
ATOM 2379 C C . ALA A 1 315 ? -40.930 -14.049 28.210 1.00 82.94 315 ALA A C 1
ATOM 2381 O O . ALA A 1 315 ? -41.332 -13.441 27.222 1.00 82.94 315 ALA A O 1
ATOM 2382 N N . ALA A 1 316 ? -41.559 -15.137 28.671 1.00 83.00 316 ALA A N 1
ATOM 2383 C CA . ALA A 1 316 ? -42.767 -15.686 28.047 1.00 83.00 316 ALA A CA 1
ATOM 2384 C C . ALA A 1 316 ? -43.953 -14.700 28.082 1.00 83.00 316 ALA A C 1
ATOM 2386 O O . ALA A 1 316 ? -44.648 -14.525 27.082 1.00 83.00 316 ALA A O 1
ATOM 2387 N N . THR A 1 317 ? -44.146 -13.997 29.200 1.00 86.25 317 THR A N 1
ATOM 2388 C CA . THR A 1 317 ? -45.185 -12.966 29.351 1.00 86.25 317 THR A CA 1
ATOM 2389 C C . THR A 1 317 ? -44.893 -11.745 28.475 1.00 86.25 317 THR A C 1
ATOM 2391 O O . THR A 1 317 ? -45.804 -11.175 27.872 1.00 86.25 317 THR A O 1
ATOM 2394 N N . ILE A 1 318 ? -43.618 -11.363 28.340 1.00 86.25 318 ILE A N 1
ATOM 2395 C CA . ILE A 1 318 ? -43.194 -10.276 27.443 1.00 86.25 318 ILE A CA 1
ATOM 2396 C C . ILE A 1 318 ? -43.501 -10.632 25.985 1.00 86.25 318 ILE A C 1
ATOM 2398 O O . ILE A 1 318 ? -44.058 -9.800 25.270 1.00 86.25 318 ILE A O 1
ATOM 2402 N N . VAL A 1 319 ? -43.202 -11.859 25.546 1.00 90.94 319 VAL A N 1
ATOM 2403 C CA . VAL A 1 319 ? -43.525 -12.343 24.190 1.00 90.94 319 VAL A CA 1
ATOM 2404 C C . VAL A 1 319 ? -45.029 -12.266 23.929 1.00 90.94 319 VAL A C 1
ATOM 2406 O O . VAL A 1 319 ? -45.441 -11.706 22.917 1.00 90.94 319 VAL A O 1
ATOM 2409 N N . GLN A 1 320 ? -45.856 -12.743 24.864 1.00 89.00 320 GLN A N 1
ATOM 2410 C CA . GLN A 1 320 ? -47.317 -12.686 24.733 1.00 89.00 320 GLN A CA 1
ATOM 2411 C C . GLN A 1 320 ? -47.843 -11.248 24.624 1.00 89.00 320 GLN A C 1
ATOM 2413 O O . GLN A 1 320 ? -48.731 -10.973 23.819 1.00 89.00 320 GLN A O 1
ATOM 2418 N N . THR A 1 321 ? -47.272 -10.324 25.401 1.00 91.19 321 THR A N 1
ATOM 2419 C CA . THR A 1 321 ? -47.700 -8.916 25.427 1.00 91.19 321 THR A CA 1
ATOM 2420 C C . THR A 1 321 ? -47.260 -8.160 24.170 1.00 91.19 321 THR A C 1
ATOM 2422 O O . THR A 1 321 ? -48.022 -7.376 23.613 1.00 91.19 321 THR A O 1
ATOM 2425 N N . THR A 1 322 ? -46.029 -8.393 23.708 1.00 88.75 322 THR A N 1
ATOM 2426 C CA . THR A 1 322 ? -45.429 -7.677 22.567 1.00 88.75 322 THR A CA 1
ATOM 2427 C C . THR A 1 322 ? -45.728 -8.314 21.212 1.00 88.75 322 THR A C 1
ATOM 2429 O O . THR A 1 322 ? -45.536 -7.658 20.191 1.00 88.75 322 THR A O 1
ATOM 2432 N N . ARG A 1 323 ? -46.203 -9.569 21.194 1.00 90.25 323 ARG A N 1
ATOM 2433 C CA . ARG A 1 323 ? -46.364 -10.402 19.986 1.00 90.25 323 ARG A CA 1
ATOM 2434 C C . ARG A 1 323 ? -45.073 -10.516 19.168 1.00 90.25 323 ARG A C 1
ATOM 2436 O O . ARG A 1 323 ? -45.102 -10.570 17.943 1.00 90.25 323 ARG A O 1
ATOM 2443 N N . ASP A 1 324 ? -43.939 -10.528 19.860 1.00 90.50 324 ASP A N 1
ATOM 2444 C CA . ASP A 1 324 ? -42.606 -10.593 19.273 1.00 90.50 324 ASP A CA 1
ATOM 2445 C C . ASP A 1 324 ? -41.853 -11.796 19.844 1.00 90.50 324 ASP A C 1
ATOM 2447 O O . ASP A 1 324 ? -41.287 -11.743 20.939 1.00 90.50 324 ASP A O 1
ATOM 2451 N N . ASP A 1 325 ? -41.836 -12.891 19.082 1.00 90.25 325 ASP A N 1
ATOM 2452 C CA . ASP A 1 325 ? -41.237 -14.167 19.489 1.00 90.25 325 ASP A CA 1
ATOM 2453 C C . ASP A 1 325 ? -39.752 -14.056 19.840 1.00 90.25 325 ASP A C 1
ATOM 2455 O O . ASP A 1 325 ? -39.232 -14.860 20.617 1.00 90.25 325 ASP A O 1
ATOM 2459 N N . LEU A 1 326 ? -39.044 -13.057 19.303 1.00 89.69 326 LEU A N 1
ATOM 2460 C CA . LEU A 1 326 ? -37.629 -12.851 19.599 1.00 89.69 326 LEU A CA 1
ATOM 2461 C C . LEU A 1 326 ? -37.405 -12.296 21.012 1.00 89.69 326 LEU A C 1
ATOM 2463 O O . LEU A 1 326 ? -36.300 -12.425 21.539 1.00 89.69 326 LEU A O 1
ATOM 2467 N N . GLN A 1 327 ? -38.424 -11.744 21.681 1.00 89.81 327 GLN A N 1
ATOM 2468 C CA . GLN A 1 327 ? -38.302 -11.298 23.078 1.00 89.81 327 GLN A CA 1
ATOM 2469 C C . GLN A 1 327 ? -38.094 -12.458 24.061 1.00 89.81 327 GLN A C 1
ATOM 2471 O O . GLN A 1 327 ? -37.676 -12.222 25.194 1.00 89.81 327 GLN A O 1
ATOM 2476 N N . LYS A 1 328 ? -38.274 -13.718 23.633 1.00 88.06 328 LYS A N 1
ATOM 2477 C CA . LYS A 1 328 ? -37.919 -14.898 24.443 1.00 88.06 328 LYS A CA 1
ATOM 2478 C C . LYS A 1 328 ? -36.437 -14.939 24.820 1.00 88.06 328 LYS A C 1
ATOM 2480 O O . LYS A 1 328 ? -36.075 -15.575 25.802 1.00 88.06 328 LYS A O 1
ATOM 248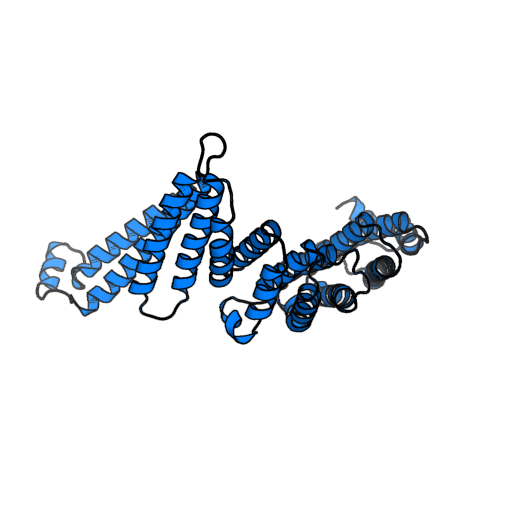5 N N . PHE A 1 329 ? -35.588 -14.248 24.056 1.00 86.56 329 PHE A N 1
ATOM 2486 C CA . PHE A 1 329 ? -34.160 -14.108 24.334 1.00 86.56 329 PHE A CA 1
ATOM 2487 C C . PHE A 1 329 ? -33.836 -12.906 25.245 1.00 86.56 329 PHE A C 1
ATOM 2489 O O . PHE A 1 329 ? -32.680 -12.689 25.601 1.00 86.56 329 PHE A O 1
ATOM 2496 N N . GLY A 1 330 ? -34.845 -12.140 25.669 1.00 86.69 330 GLY A N 1
ATOM 2497 C CA . GLY A 1 330 ? -34.706 -11.017 26.590 1.00 86.69 330 GLY A CA 1
ATOM 2498 C C . GLY A 1 330 ? -34.042 -9.785 25.972 1.00 86.69 330 GLY A C 1
ATOM 2499 O O . GLY A 1 330 ? -34.155 -9.504 24.777 1.00 86.69 330 GLY A O 1
ATOM 2500 N N . ASN A 1 331 ? -33.320 -9.033 26.806 1.00 84.88 331 ASN A N 1
ATOM 2501 C CA . ASN A 1 331 ? -32.773 -7.716 26.458 1.00 84.88 331 ASN A CA 1
ATOM 2502 C C . ASN A 1 331 ? -31.792 -7.726 25.275 1.00 84.88 331 ASN A C 1
ATOM 2504 O O . ASN A 1 331 ? -31.597 -6.687 24.636 1.00 84.88 331 ASN A O 1
ATOM 2508 N N . ILE A 1 332 ? -31.179 -8.873 24.961 1.00 89.94 332 ILE A N 1
ATOM 2509 C CA . ILE A 1 332 ? -30.253 -8.988 23.831 1.00 89.94 332 ILE A CA 1
ATOM 2510 C C . ILE A 1 332 ? -30.931 -8.688 22.493 1.00 89.94 332 ILE A C 1
ATOM 2512 O O . ILE A 1 332 ? -30.314 -8.065 21.634 1.00 89.94 332 ILE A O 1
ATOM 2516 N N . THR A 1 333 ? -32.209 -9.041 22.334 1.00 90.44 333 THR A N 1
ATOM 2517 C CA . THR A 1 333 ? -32.964 -8.824 21.093 1.00 90.44 333 THR A CA 1
ATOM 2518 C C . THR A 1 333 ? -33.023 -7.343 20.738 1.00 90.44 333 THR A C 1
ATOM 2520 O O . THR A 1 333 ? -32.711 -6.948 19.614 1.00 90.44 333 THR A O 1
ATOM 2523 N N . ASN A 1 334 ? -33.338 -6.492 21.716 1.00 90.50 334 ASN A N 1
ATOM 2524 C CA . ASN A 1 334 ? -33.404 -5.047 21.502 1.00 90.50 334 ASN A CA 1
ATOM 2525 C C . ASN A 1 334 ? -32.013 -4.440 21.265 1.00 90.50 334 ASN A C 1
ATOM 2527 O O . ASN A 1 334 ? -31.870 -3.541 20.436 1.00 90.50 334 ASN A O 1
ATOM 2531 N N . ARG A 1 335 ? -30.974 -4.964 21.929 1.00 91.69 335 ARG A N 1
ATOM 2532 C CA . ARG A 1 335 ? -29.586 -4.530 21.707 1.00 91.69 335 ARG A CA 1
ATOM 2533 C C . ARG A 1 335 ? -29.084 -4.893 20.309 1.00 91.69 335 ARG A C 1
ATOM 2535 O O . ARG A 1 335 ? -28.526 -4.035 19.641 1.00 91.69 335 ARG A O 1
ATOM 2542 N N . LEU A 1 336 ? -29.346 -6.108 19.828 1.00 94.06 336 LEU A N 1
ATOM 2543 C CA . LEU A 1 336 ? -28.981 -6.523 18.470 1.00 94.06 336 LEU A CA 1
ATOM 2544 C C . LEU A 1 336 ? -29.722 -5.706 17.408 1.00 94.06 336 LEU A C 1
ATOM 2546 O O . LEU A 1 336 ? -29.109 -5.271 16.438 1.00 94.06 336 LEU A O 1
ATOM 2550 N N . ARG A 1 337 ? -31.013 -5.414 17.615 1.00 94.94 337 ARG A N 1
ATOM 2551 C CA . ARG A 1 337 ? -31.767 -4.503 16.734 1.00 94.94 337 ARG A CA 1
ATOM 2552 C C . ARG A 1 337 ? -31.165 -3.100 16.692 1.00 94.94 337 ARG A C 1
ATOM 2554 O O . ARG A 1 337 ? -31.163 -2.482 15.631 1.00 94.94 337 ARG A O 1
ATOM 2561 N N . LYS A 1 338 ? -30.639 -2.602 17.817 1.00 95.50 338 LYS A N 1
ATOM 2562 C CA . LYS A 1 338 ? -29.897 -1.335 17.860 1.00 95.50 338 LYS A CA 1
ATOM 2563 C C . LYS A 1 338 ? -28.609 -1.422 17.038 1.00 95.50 338 LYS A C 1
ATOM 2565 O O . LYS A 1 338 ? -28.415 -0.570 16.179 1.00 95.50 338 LYS A O 1
ATOM 2570 N N . CYS A 1 339 ? -27.810 -2.477 17.220 1.00 96.56 339 CYS A N 1
ATOM 2571 C CA . CYS A 1 339 ? -26.593 -2.691 16.432 1.00 96.56 339 CYS A CA 1
ATOM 2572 C C . CYS A 1 339 ? -26.888 -2.714 14.924 1.00 96.56 339 CYS A C 1
ATOM 2574 O O . CYS A 1 339 ? -26.158 -2.102 14.157 1.00 96.56 339 CYS A O 1
ATOM 2576 N N . ILE A 1 340 ? -27.971 -3.375 14.488 1.00 97.12 340 ILE A N 1
ATOM 2577 C CA . ILE A 1 340 ? -28.375 -3.402 13.070 1.00 97.12 340 ILE A CA 1
ATOM 2578 C C . ILE A 1 340 ? -28.576 -1.982 12.532 1.00 97.12 340 ILE A C 1
ATOM 2580 O O . ILE A 1 340 ? -28.032 -1.652 11.482 1.00 97.12 340 ILE A O 1
ATOM 2584 N N . LYS A 1 341 ? -29.316 -1.135 13.260 1.00 97.56 341 LYS A N 1
ATOM 2585 C CA . LYS A 1 341 ? -29.535 0.264 12.861 1.00 97.56 341 LYS A CA 1
ATOM 2586 C C . LYS A 1 341 ? -28.225 1.050 12.812 1.00 97.56 341 LYS A C 1
ATOM 2588 O O . LYS A 1 341 ? -28.004 1.787 11.862 1.00 97.56 341 LYS A O 1
ATOM 2593 N N . GLU A 1 342 ? -27.347 0.863 13.796 1.00 96.88 342 GLU A N 1
ATOM 2594 C CA . GLU A 1 342 ? -26.033 1.522 13.841 1.00 96.88 342 GLU A CA 1
ATOM 2595 C C . GLU A 1 342 ? -25.157 1.123 12.638 1.00 96.88 342 GLU A C 1
ATOM 2597 O O . GLU A 1 342 ? -24.596 1.996 11.977 1.00 96.88 342 GLU A O 1
ATOM 2602 N N . PHE A 1 343 ? -25.111 -0.165 12.275 1.00 97.69 343 PHE A N 1
ATOM 2603 C CA . PHE A 1 343 ? -24.400 -0.627 11.075 1.00 97.69 343 PHE A CA 1
ATOM 2604 C C . PHE A 1 343 ? -25.017 -0.102 9.776 1.00 97.69 343 PHE A C 1
ATOM 2606 O O . PHE A 1 343 ? -24.273 0.255 8.866 1.00 97.69 343 PHE A O 1
ATOM 2613 N N . GLN A 1 344 ? -26.349 -0.034 9.679 1.00 97.75 344 GLN A N 1
ATOM 2614 C CA . GLN A 1 344 ? -27.033 0.546 8.518 1.00 97.75 344 GLN A CA 1
ATOM 2615 C C . GLN A 1 344 ? -26.663 2.019 8.347 1.00 97.75 344 GLN A C 1
ATOM 2617 O O . GLN A 1 344 ? -26.211 2.410 7.275 1.00 97.75 344 GLN A O 1
ATOM 2622 N N . THR A 1 345 ? -26.759 2.815 9.416 1.00 97.12 345 THR A N 1
ATOM 2623 C CA . THR A 1 345 ? -26.357 4.226 9.393 1.00 97.12 345 THR A CA 1
ATOM 2624 C C . THR A 1 345 ? -24.880 4.382 9.035 1.00 97.12 345 THR A C 1
ATOM 2626 O O . THR A 1 345 ? -24.545 5.200 8.184 1.00 97.12 345 THR A O 1
ATOM 2629 N N . CYS A 1 346 ? -23.992 3.576 9.622 1.00 96.88 346 CYS A N 1
ATOM 2630 C CA . CYS A 1 346 ? -22.569 3.610 9.293 1.00 96.88 346 CYS A CA 1
ATOM 2631 C C . CYS A 1 346 ? -22.330 3.284 7.806 1.00 96.88 346 CYS A C 1
ATOM 2633 O O . CYS A 1 346 ? -21.604 4.006 7.125 1.00 96.88 346 CYS A O 1
ATOM 2635 N N . GLY A 1 347 ? -22.996 2.255 7.270 1.00 97.12 347 GLY A N 1
ATOM 2636 C CA . GLY A 1 347 ? -22.926 1.887 5.853 1.00 97.12 347 GLY A CA 1
ATOM 2637 C C . GLY A 1 347 ? -23.434 2.983 4.912 1.00 97.12 347 GLY A C 1
ATOM 2638 O O . GLY A 1 347 ? -22.787 3.278 3.911 1.00 97.12 347 GLY A O 1
ATOM 2639 N N . GLU A 1 348 ? -24.544 3.641 5.253 1.00 97.44 348 GLU A N 1
ATOM 2640 C CA . GLU A 1 348 ? -25.059 4.793 4.500 1.00 97.44 348 GLU A CA 1
ATOM 2641 C C . GLU A 1 348 ? -24.083 5.972 4.492 1.00 97.44 348 GLU A C 1
ATOM 2643 O O . GLU A 1 348 ? -23.987 6.688 3.497 1.00 97.44 348 GLU A O 1
ATOM 2648 N N . LEU A 1 349 ? -23.363 6.195 5.593 1.00 96.12 349 LEU A N 1
ATOM 2649 C CA . LEU A 1 349 ? -22.354 7.245 5.665 1.00 96.12 349 LEU A CA 1
ATOM 2650 C C . LEU A 1 349 ? -21.117 6.907 4.825 1.00 96.12 349 LEU A C 1
ATOM 2652 O O . LEU A 1 349 ? -20.617 7.791 4.138 1.00 96.12 349 LEU A O 1
ATOM 2656 N N . TYR A 1 350 ? -20.669 5.646 4.814 1.00 95.56 350 TYR A N 1
ATOM 2657 C CA . TYR A 1 350 ? -19.604 5.194 3.907 1.00 95.56 350 TYR A CA 1
ATOM 2658 C C . TYR A 1 350 ? -19.989 5.333 2.439 1.00 95.56 350 TYR A C 1
ATOM 2660 O O . TYR A 1 350 ? -19.139 5.665 1.628 1.00 95.56 350 TYR A O 1
ATOM 2668 N N . TRP A 1 351 ? -21.254 5.089 2.095 1.00 95.00 351 TRP A N 1
ATOM 2669 C CA . TRP A 1 351 ? -21.747 5.269 0.730 1.00 95.00 351 TRP A CA 1
ATOM 2670 C C . TRP A 1 351 ? -21.740 6.737 0.273 1.00 95.00 351 TRP A C 1
ATOM 2672 O O . TRP A 1 351 ? -21.614 7.014 -0.917 1.00 95.00 351 TRP A O 1
ATOM 2682 N N . LYS A 1 352 ? -21.918 7.679 1.206 1.00 94.50 352 LYS A N 1
ATOM 2683 C CA . LYS A 1 352 ? -21.955 9.122 0.921 1.00 94.50 352 LYS A CA 1
ATOM 2684 C C . LYS A 1 352 ? -20.571 9.768 0.825 1.00 94.50 352 LYS A C 1
ATOM 2686 O O . LYS A 1 352 ? -20.495 10.884 0.313 1.00 94.50 352 LYS A O 1
ATOM 2691 N N . LEU A 1 353 ? -19.543 9.127 1.382 1.00 91.81 353 LEU A N 1
ATOM 2692 C CA . LEU A 1 353 ? -18.151 9.581 1.339 1.00 91.81 353 LEU A CA 1
ATOM 2693 C C . LEU A 1 353 ? -17.525 9.252 -0.019 1.00 91.81 353 LEU A C 1
ATOM 2695 O O . LEU A 1 353 ? -16.807 10.134 -0.540 1.00 91.81 353 LEU A O 1
#

Foldseek 3Di:
DVVLVVVLACPDPLNVVLLVQLPPPPLVSVLVSLLVLLVSLLVCLQVVPPYPCSVVSVVSLLVSQLCCLQPHLPQVSNLSSLVSLLSNCVSPVVCLLVVLVSLLCSLLVVSRVSCLLSSLVSNLSNCVVPLVSLLVCLVSLLVSLQVQLVDLPGDLSNNLSSLLNNLSNDQLVCCVVVPSLVSNVSSLVSHDLVSLQSSLVSCVVSLVLVSNLVSLVVNLVVDPDLLVSLVSLLSNLQSVLSVLCVDDDDNLVSLVSSLVSLVSSLVSNVSSADPVRGPVVVNLVSVLVSLVSVLVSLVVVLVVVCVVPFQDPCQVVVCVVVVPPVSVRPPSSVSVVVSVVSVVVSVVSVVVD

pLDDT: mean 91.29, std 7.03, range [60.88, 98.25]

InterPro domains:
  IPR016024 Armadillo-type fold [SSF48371] (14-308)
  IPR033060 Integrator complex subunit 7 [PTHR13322] (8-353)
  IPR056516 Integrator complex subunit 7, N-terminal [PF24436] (2-208)
  IPR056517 Integrator complex subunit 7, helical bundle [PF24437] (211-353)